Protein 3SH4 (pdb70)

Structure (mmCIF, N/CA/C/O backbone):
data_3SH4
#
_entry.id   3SH4
#
_cell.length_a   39.950
_cell.length_b   54.655
_cell.length_c   64.353
_cell.angle_alpha   90.000
_cell.angle_beta   90.000
_cell.angle_gamma   90.000
#
_symmetry.space_group_name_H-M   'P 21 21 21'
#
loop_
_entity.id
_entity.type
_entity.pdbx_description
1 polymer 'LG3 peptide'
2 water water
#
loop_
_atom_site.group_PDB
_atom_site.id
_atom_si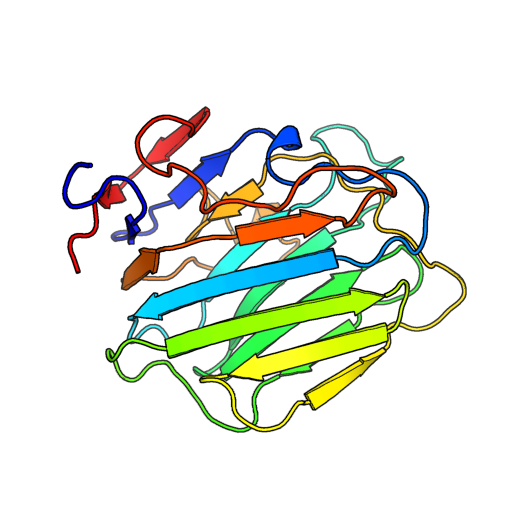te.type_symbol
_atom_site.label_atom_id
_atom_site.label_alt_id
_atom_site.label_comp_id
_atom_site.label_asym_id
_atom_site.label_entity_id
_atom_site.label_seq_id
_atom_site.pdbx_PDB_ins_code
_atom_site.Cartn_x
_atom_site.Cartn_y
_atom_site.Cartn_z
_atom_site.occupancy
_atom_site.B_iso_or_equiv
_atom_site.auth_seq_id
_atom_site.auth_comp_id
_atom_site.auth_asym_id
_atom_site.auth_atom_id
_atom_site.pdbx_PDB_model_num
ATOM 1 N N . ASP A 1 1 ? -4.300 6.735 28.945 1.00 40.37 1 ASP A N 1
ATOM 2 C CA . ASP A 1 1 ? -5.365 7.498 29.684 1.00 40.27 1 ASP A CA 1
ATOM 3 C C . ASP A 1 1 ? -5.668 8.934 29.151 1.00 39.06 1 ASP A C 1
ATOM 4 O O . ASP A 1 1 ? -6.685 9.538 29.601 1.00 40.26 1 ASP A O 1
ATOM 9 N N . ALA A 1 2 ? -4.814 9.499 28.227 1.00 35.96 2 ALA A N 1
ATOM 10 C CA . ALA A 1 2 ? -4.972 10.898 27.653 1.00 29.10 2 ALA A CA 1
ATOM 11 C C . ALA A 1 2 ? -5.037 10.898 26.117 1.00 27.35 2 ALA A C 1
ATOM 12 O O . ALA A 1 2 ? -4.193 10.178 25.532 1.00 25.43 2 ALA A O 1
ATOM 14 N N . PRO A 1 3 ? -5.989 11.653 25.432 1.00 23.06 3 PRO A N 1
ATOM 15 C CA . PRO A 1 3 ? -6.033 11.832 23.963 1.00 20.55 3 PRO A CA 1
ATOM 16 C C . PRO A 1 3 ? -4.675 12.262 23.453 1.00 20.27 3 PRO A C 1
ATOM 17 O O . PRO A 1 3 ? -4.076 13.196 24.007 1.00 18.89 3 PRO A O 1
ATOM 21 N N . GLY A 1 4 ? -4.205 11.577 22.410 1.00 18.61 4 GLY A N 1
ATOM 22 C CA . GLY A 1 4 ? -2.942 11.880 21.791 1.00 17.90 4 GLY A CA 1
ATOM 23 C C . GLY A 1 4 ? -1.707 11.208 22.431 1.00 15.30 4 GLY A C 1
ATOM 24 O O . GLY A 1 4 ? -0.647 11.372 21.872 1.00 15.51 4 GLY A O 1
ATOM 25 N N . GLN A 1 5 ? -1.806 10.501 23.559 1.00 14.90 5 GLN A N 1
ATOM 26 C CA . GLN A 1 5 ? -0.618 9.978 24.256 1.00 15.66 5 GLN A CA 1
ATOM 27 C C . GLN A 1 5 ? 0.111 9.031 23.309 1.00 13.57 5 GLN A C 1
ATOM 28 O O . GLN A 1 5 ? 1.335 9.032 23.260 1.00 13.16 5 GLN A O 1
ATOM 34 N N . TYR A 1 6 ? -0.651 8.222 22.566 1.00 11.98 6 TYR A N 1
ATOM 35 C CA . TYR A 1 6 ? -0.051 7.146 21.696 1.00 11.92 6 TYR A CA 1
ATOM 36 C C . TYR A 1 6 ? -0.082 7.488 20.226 1.00 12.10 6 TYR A C 1
ATOM 37 O O . TYR A 1 6 ? 0.156 6.603 19.400 1.00 11.96 6 TYR A O 1
ATOM 46 N N . GLY A 1 7 ? -0.355 8.736 19.858 1.00 11.88 7 GLY A N 1
ATOM 47 C CA . GLY A 1 7 ? -0.381 9.160 18.473 1.00 11.16 7 GLY A CA 1
ATOM 48 C C . GLY A 1 7 ? 0.396 10.412 18.268 1.00 9.79 7 GLY A C 1
ATOM 49 O O . GLY A 1 7 ? 0.505 11.253 19.192 1.00 11.85 7 GLY A O 1
ATOM 50 N N . ALA A 1 8 ? 0.927 10.606 17.070 1.00 9.14 8 ALA A N 1
ATOM 51 C CA . ALA A 1 8 ? 1.630 11.816 16.706 1.00 9.58 8 ALA A CA 1
ATOM 52 C C . ALA A 1 8 ? 1.350 12.226 15.294 1.00 9.25 8 ALA A C 1
ATOM 53 O O . ALA A 1 8 ? 1.257 11.346 14.367 1.00 10.17 8 ALA A O 1
ATOM 55 N N . TYR A 1 9 ? 1.180 13.554 15.144 1.00 10.00 9 TYR A N 1
ATOM 56 C CA . TYR A 1 9 ? 0.929 14.192 13.844 1.00 8.56 9 TYR A CA 1
ATOM 57 C C . TYR A 1 9 ? 2.224 14.873 13.407 1.00 10.06 9 TYR A C 1
ATOM 58 O O . TYR A 1 9 ? 2.910 15.557 14.164 1.00 11.89 9 TYR A O 1
ATOM 67 N N . PHE A 1 10 ? 2.602 14.619 12.150 1.00 9.20 10 PHE A N 1
ATOM 68 C CA . PHE A 1 10 ? 3.805 15.218 11.576 1.00 10.19 10 PHE A CA 1
ATOM 69 C C . PHE A 1 10 ? 3.433 16.215 10.511 1.00 10.42 10 PHE A C 1
ATOM 70 O O . PHE A 1 10 ? 2.571 15.908 9.694 1.00 9.93 10 PHE A O 1
ATOM 78 N N . HIS A 1 11 ? 4.109 17.359 10.474 1.00 12.16 11 HIS A N 1
ATOM 79 C CA . HIS A 1 11 ? 3.838 18.363 9.419 1.00 11.42 11 HIS A CA 1
ATOM 80 C C . HIS A 1 11 ? 5.147 19.088 9.169 1.00 13.54 11 HIS A C 1
ATOM 81 O O . HIS A 1 11 ? 6.085 19.093 9.995 1.00 12.28 11 HIS A O 1
ATOM 88 N N . ASP A 1 12 ? 5.226 19.760 8.034 1.00 12.56 12 ASP A N 1
ATOM 89 C CA . ASP A 1 12 ? 6.452 20.569 7.772 1.00 13.37 12 ASP A CA 1
ATOM 90 C C . ASP A 1 12 ? 7.761 19.833 8.026 1.00 14.72 12 ASP A C 1
ATOM 91 O O . ASP A 1 12 ? 8.729 20.419 8.593 1.00 14.50 12 ASP A O 1
ATOM 96 N N . ASP A 1 13 ? 7.784 18.552 7.603 1.00 13.46 13 ASP A N 1
ATOM 97 C CA . ASP A 1 13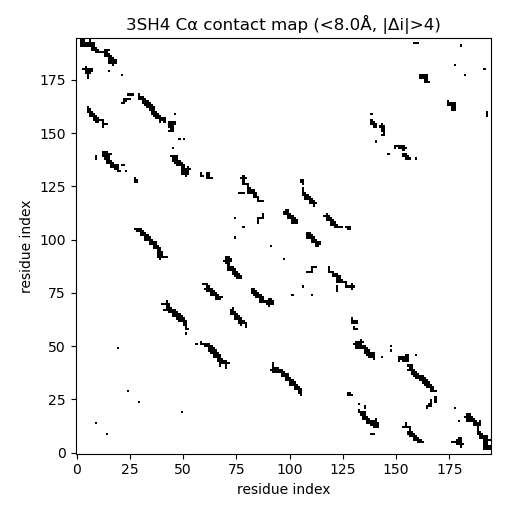 ? 8.930 17.668 7.712 1.00 13.41 13 ASP A CA 1
ATOM 98 C C . ASP A 1 13 ? 9.330 17.304 9.167 1.00 12.19 13 ASP A C 1
ATOM 99 O O . ASP A 1 13 ? 10.538 16.990 9.466 1.00 14.60 13 ASP A O 1
ATOM 104 N N . GLY A 1 14 ? 8.351 17.353 10.065 1.00 10.44 14 GLY A N 1
ATOM 105 C CA . GLY A 1 14 ? 8.647 16.935 11.404 1.00 10.85 14 GLY A CA 1
ATOM 106 C C . GLY A 1 14 ? 8.860 15.447 11.592 1.00 9.64 14 GLY A C 1
ATOM 107 O O . GLY A 1 14 ? 8.746 14.656 10.670 1.00 10.70 14 GLY A O 1
ATOM 108 N N . PHE A 1 15 ? 9.175 15.080 12.830 1.00 8.69 15 PHE A N 1
ATOM 109 C CA . PHE A 1 15 ? 9.578 13.742 13.198 1.00 8.42 15 PHE A CA 1
ATOM 110 C C . PHE A 1 15 ? 9.639 13.603 14.709 1.00 8.50 15 PHE A C 1
ATOM 111 O O . PHE A 1 15 ? 9.639 14.605 15.432 1.00 7.97 15 PHE A O 1
ATOM 119 N N . LEU A 1 16 ? 9.633 12.342 15.169 1.00 9.01 16 LEU A N 1
ATOM 120 C CA . LEU A 1 16 ? 10.059 12.041 16.544 1.00 8.55 16 LEU A CA 1
ATOM 121 C C . LEU A 1 16 ? 11.153 11.021 16.390 1.00 8.94 16 LEU A C 1
ATOM 122 O O . LEU A 1 16 ? 11.170 10.157 15.498 1.00 10.67 16 LEU A O 1
ATOM 127 N N . ALA A 1 17 ? 12.061 11.006 17.376 1.00 7.82 17 ALA A N 1
ATOM 128 C CA . ALA A 1 17 ? 13.066 9.970 17.482 1.00 9.87 17 ALA A CA 1
ATOM 129 C C . ALA A 1 17 ? 13.182 9.436 18.899 1.00 8.29 17 ALA A C 1
ATOM 130 O O . ALA A 1 17 ? 12.987 10.219 19.853 1.00 10.33 17 ALA A O 1
ATOM 132 N N . PHE A 1 18 ? 13.404 8.157 19.000 1.00 8.46 18 PHE A N 1
ATOM 133 C CA . PHE A 1 18 ? 13.367 7.431 20.282 1.00 9.64 18 PHE A CA 1
ATOM 134 C C . PHE A 1 18 ? 14.689 6.707 20.454 1.00 10.41 18 PHE A C 1
ATOM 135 O O . PHE A 1 18 ? 15.359 6.346 19.490 1.00 10.86 18 PHE A O 1
ATOM 143 N N . PRO A 1 19 ? 15.070 6.442 21.742 1.00 9.93 19 PRO A N 1
ATOM 144 C CA . PRO A 1 19 ? 16.262 5.691 21.905 1.00 10.39 19 PRO A CA 1
ATOM 145 C C . PRO A 1 19 ? 16.139 4.304 21.275 1.00 9.84 19 PRO A C 1
ATOM 146 O O . PRO A 1 19 ? 14.996 3.758 21.244 1.00 10.79 19 PRO A O 1
ATOM 150 N N . GLY A 1 20 ? 17.239 3.706 20.807 1.00 11.54 20 GLY A N 1
ATOM 151 C CA . GLY A 1 20 ? 17.240 2.444 20.127 1.00 12.60 20 GLY A CA 1
ATOM 152 C C . GLY A 1 20 ? 16.607 1.342 20.953 1.00 11.41 20 GLY A C 1
ATOM 153 O O . GLY A 1 20 ? 16.031 0.401 20.401 1.00 11.96 20 GLY A O 1
ATOM 154 N N . HIS A 1 21 ? 16.667 1.483 22.297 1.00 11.74 21 HIS A N 1
ATOM 155 C CA . HIS A 1 21 ? 16.112 0.456 23.180 1.00 12.76 21 HIS A CA 1
ATOM 156 C C . HIS A 1 21 ? 14.576 0.352 23.160 1.00 12.29 21 HIS A C 1
ATOM 157 O O . HIS A 1 21 ? 14.026 -0.644 23.698 1.00 13.64 21 HIS A O 1
ATOM 164 N N . VAL A 1 22 ? 13.858 1.280 22.487 1.00 11.22 22 VAL A N 1
ATOM 165 C CA . VAL A 1 22 ? 12.451 1.019 22.242 1.00 10.94 22 VAL A CA 1
ATOM 166 C C . VAL A 1 22 ? 12.219 -0.143 21.258 1.00 10.66 22 VAL A C 1
ATOM 167 O O . VAL A 1 22 ? 11.085 -0.654 21.165 1.00 12.53 22 VAL A O 1
ATOM 171 N N . PHE A 1 23 ? 13.246 -0.485 20.514 1.00 12.49 23 PHE A N 1
ATOM 172 C CA . PHE A 1 23 ? 13.148 -1.635 19.582 1.00 11.05 23 PHE A CA 1
ATOM 173 C C . PHE A 1 23 ? 14.391 -2.492 19.855 1.00 12.22 23 PHE A C 1
ATOM 174 O O . PHE A 1 23 ? 15.146 -2.756 18.962 1.00 14.55 23 PHE A O 1
ATOM 182 N N . SER A 1 24 ? 14.567 -2.917 21.121 1.00 13.35 24 SER A N 1
ATOM 183 C CA . SER A 1 24 ? 15.648 -3.810 21.470 1.00 13.60 24 SER A CA 1
ATOM 184 C C . SER A 1 24 ? 15.482 -5.189 20.835 1.00 12.33 24 SER A C 1
ATOM 185 O O . SER A 1 24 ? 14.402 -5.713 20.773 1.00 14.87 24 SER A O 1
ATOM 188 N N . ARG A 1 25 ? 16.613 -5.709 20.408 1.00 13.50 25 ARG A N 1
ATOM 189 C CA . ARG A 1 25 ? 16.696 -7.057 19.849 1.00 13.09 25 ARG A CA 1
ATOM 190 C C . ARG A 1 25 ? 17.712 -7.813 20.691 1.00 15.80 25 ARG A C 1
ATOM 191 O O . ARG A 1 25 ? 18.316 -7.295 21.677 1.00 17.52 25 ARG A O 1
ATOM 199 N N . SER A 1 26 ? 17.898 -9.052 20.329 1.00 14.77 26 SER A N 1
ATOM 200 C CA . SER A 1 26 ? 18.788 -9.931 21.099 1.00 17.49 26 SER A CA 1
ATOM 201 C C . SER A 1 26 ? 19.408 -10.919 20.131 1.00 13.74 26 SER A C 1
ATOM 202 O O . SER A 1 26 ? 20.314 -10.525 19.353 1.00 15.91 26 SER A O 1
ATOM 205 N N . LEU A 1 27 ? 18.924 -12.129 20.194 1.00 14.18 27 LEU A N 1
ATOM 206 C CA . LEU A 1 27 ? 19.528 -13.221 19.418 1.00 13.65 27 LEU A CA 1
ATOM 207 C C . LEU A 1 27 ? 19.144 -13.217 17.957 1.00 14.18 27 LEU A C 1
ATOM 208 O O . LEU A 1 27 ? 18.014 -12.902 17.584 1.00 15.39 27 LEU A O 1
ATOM 213 N N . PRO A 1 28 ? 20.071 -13.617 17.074 1.00 15.42 28 PRO A N 1
ATOM 214 C CA . PRO A 1 28 ? 19.723 -13.678 15.652 1.00 14.15 28 PRO A CA 1
ATOM 215 C C . PRO A 1 28 ? 18.499 -14.563 15.428 1.00 16.23 28 PRO A C 1
ATOM 216 O O . PRO A 1 28 ? 18.358 -15.640 16.059 1.00 15.47 28 PRO A O 1
ATOM 220 N N . GLU A 1 29 ? 17.609 -14.122 14.520 1.00 16.80 29 GLU A N 1
ATOM 221 C CA . GLU A 1 29 ? 16.419 -14.908 14.117 1.00 17.95 29 GLU A CA 1
ATOM 222 C C . GLU A 1 29 ? 15.245 -14.930 15.073 1.00 15.47 29 GLU A C 1
ATOM 223 O O . GLU A 1 29 ? 14.219 -15.547 14.8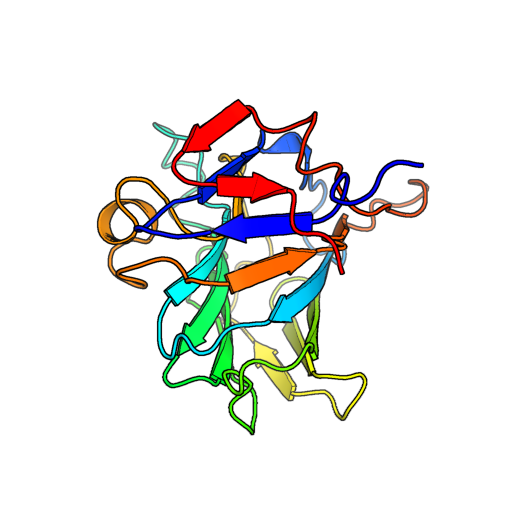08 1.00 18.75 29 GLU A O 1
ATOM 229 N N . VAL A 1 30 ? 15.360 -14.239 16.196 1.00 13.41 30 VAL A N 1
ATOM 230 C CA . VAL A 1 30 ? 14.197 -13.999 17.049 1.00 12.48 30 VAL A CA 1
ATOM 231 C C . VAL A 1 30 ? 13.204 -13.195 16.205 1.00 12.20 30 VAL A C 1
ATOM 232 O O . VAL A 1 30 ? 13.532 -12.184 15.584 1.00 11.97 30 VAL A O 1
ATOM 236 N N . PRO A 1 31 ? 11.969 -13.677 16.169 1.00 11.42 31 PRO A N 1
ATOM 237 C CA . PRO A 1 31 ? 10.962 -13.009 15.318 1.00 13.72 31 PRO A CA 1
ATOM 238 C C . PRO A 1 31 ? 10.683 -11.606 15.759 1.00 12.52 31 PRO A C 1
ATOM 239 O O . PRO A 1 31 ? 10.710 -11.292 16.990 1.00 11.68 31 PRO A O 1
ATOM 243 N N . GLU A 1 32 ? 10.413 -10.723 14.819 1.00 10.96 32 GLU A N 1
ATOM 244 C CA . GLU A 1 32 ? 10.074 -9.353 15.194 1.00 11.27 32 GLU A CA 1
ATOM 245 C C . GLU A 1 32 ? 8.889 -8.842 14.476 1.00 9.48 32 GLU A C 1
ATOM 246 O O . GLU A 1 32 ? 8.667 -9.165 13.295 1.00 9.47 32 GLU A O 1
ATOM 252 N N . THR A 1 33 ? 8.139 -8.001 15.156 1.00 9.94 33 THR A N 1
ATOM 253 C CA . THR A 1 33 ? 6.906 -7.400 14.653 1.00 9.96 33 THR A CA 1
ATOM 254 C C . THR A 1 33 ? 6.981 -5.889 14.770 1.00 11.92 33 THR A C 1
ATOM 255 O O . THR A 1 33 ? 7.393 -5.338 15.828 1.00 10.23 33 THR A O 1
ATOM 259 N N . ILE A 1 34 ? 6.520 -5.199 13.725 1.00 7.94 34 ILE A N 1
ATOM 260 C CA . ILE A 1 34 ? 6.144 -3.771 13.745 1.00 9.00 34 ILE A CA 1
ATOM 261 C C . ILE A 1 34 ? 4.715 -3.689 13.417 1.00 9.27 34 ILE A C 1
ATOM 262 O O . ILE A 1 34 ? 4.240 -4.248 12.415 1.00 9.53 34 ILE A O 1
ATOM 267 N N . GLU A 1 35 ? 3.927 -3.001 14.238 1.00 9.14 35 GLU A N 1
ATOM 268 C CA . GLU A 1 35 ? 2.559 -2.697 13.879 1.00 10.56 35 GLU A CA 1
ATOM 269 C C . GLU A 1 35 ? 2.305 -1.240 14.167 1.00 10.74 35 GLU A C 1
ATOM 270 O O . GLU A 1 35 ? 2.745 -0.691 15.234 1.00 11.25 35 GLU A O 1
ATOM 276 N N . LEU A 1 36 ? 1.549 -0.586 13.311 1.00 10.04 36 LEU A N 1
ATOM 277 C CA . LEU A 1 36 ? 1.151 0.786 13.574 1.00 8.62 36 LEU A CA 1
ATOM 278 C C . LEU A 1 36 ? -0.108 1.062 12.817 1.00 9.58 36 LEU A C 1
ATOM 279 O O . LEU A 1 36 ? -0.465 0.356 11.840 1.00 9.11 36 LEU A O 1
ATOM 284 N N . GLU A 1 37 ? -0.754 2.147 13.183 1.00 9.28 37 GLU A N 1
ATOM 285 C CA . GLU A 1 37 ? -1.863 2.772 12.414 1.00 9.85 37 GLU A CA 1
ATOM 286 C C . GLU A 1 37 ? -1.413 4.094 11.840 1.00 10.01 37 GLU A C 1
ATOM 287 O O . GLU A 1 37 ? -0.734 4.852 12.494 1.00 9.81 37 GLU A O 1
ATOM 293 N N . VAL A 1 38 ? -1.776 4.342 10.579 1.00 9.19 38 VAL A N 1
ATOM 294 C CA . VAL A 1 38 ? -1.356 5.513 9.834 1.00 9.33 38 VAL A CA 1
ATOM 295 C C . VAL A 1 38 ? -2.510 6.136 9.077 1.00 10.16 38 VAL A C 1
ATOM 296 O O . VAL A 1 38 ? -3.378 5.427 8.582 1.00 10.29 38 VAL A O 1
ATOM 300 N N . ARG A 1 39 ? -2.515 7.466 9.017 1.00 10.46 39 ARG A N 1
ATOM 301 C CA . ARG A 1 39 ? -3.469 8.232 8.188 1.00 10.41 39 ARG A CA 1
ATOM 302 C C . ARG A 1 39 ? -2.667 9.316 7.492 1.00 11.06 39 ARG A C 1
ATOM 303 O O . ARG A 1 39 ? -2.037 10.137 8.139 1.00 11.19 39 ARG A O 1
ATOM 311 N N . THR A 1 40 ? -2.653 9.280 6.162 1.00 10.85 40 THR A N 1
ATOM 312 C CA . THR A 1 40 ? -1.852 10.228 5.363 1.00 10.61 40 THR A CA 1
ATOM 313 C C . THR A 1 40 ? -2.349 10.268 3.937 1.00 10.28 40 THR A C 1
ATOM 314 O O . THR A 1 40 ? -2.785 9.255 3.409 1.00 10.98 40 THR A O 1
ATOM 318 N N . SER A 1 41 ? -2.139 11.407 3.310 1.00 11.42 41 SER A N 1
ATOM 319 C CA . SER A 1 41 ? -2.206 11.474 1.838 1.00 10.50 41 SER A CA 1
ATOM 320 C C . SER A 1 41 ? -0.856 11.514 1.134 1.00 11.42 41 SER A C 1
ATOM 321 O O . SER A 1 41 ? -0.741 11.566 -0.117 1.00 12.02 41 SER A O 1
ATOM 324 N N . THR A 1 42 ? 0.220 11.485 1.918 1.00 10.00 42 THR A N 1
ATOM 325 C CA . THR A 1 42 ? 1.569 11.510 1.368 1.00 10.25 42 THR A CA 1
ATOM 326 C C . THR A 1 42 ? 1.922 10.284 0.533 1.00 9.39 42 THR A C 1
ATOM 327 O O . THR A 1 42 ? 1.768 9.164 1.000 1.00 10.74 42 THR A O 1
ATOM 331 N N . ALA A 1 43 ? 2.350 10.497 -0.699 1.00 9.80 43 ALA A N 1
ATOM 332 C CA . ALA A 1 43 ? 2.697 9.377 -1.568 1.00 10.27 43 ALA A CA 1
ATOM 333 C C . ALA A 1 43 ? 4.046 8.746 -1.279 1.00 10.48 43 ALA A C 1
ATOM 334 O O . ALA A 1 43 ? 4.169 7.538 -1.315 1.00 12.54 43 ALA A O 1
ATOM 336 N N . SER A 1 44 ? 5.026 9.580 -0.978 1.00 9.15 44 SER A N 1
ATOM 337 C CA . SER A 1 44 ? 6.348 9.063 -0.753 1.00 11.24 44 SER A CA 1
ATOM 338 C C . SER A 1 44 ? 6.916 9.678 0.514 1.00 9.98 44 SER A C 1
ATOM 339 O O . SER A 1 44 ? 6.975 10.880 0.698 1.00 11.90 44 SER A O 1
ATOM 342 N N . GLY A 1 45 ? 7.278 8.790 1.446 1.00 9.00 45 GLY A N 1
ATOM 343 C CA . GLY A 1 45 ? 7.935 9.289 2.644 1.00 11.29 45 GLY A CA 1
ATOM 344 C C . GLY A 1 45 ? 8.175 8.180 3.647 1.00 9.64 45 GLY A C 1
ATOM 345 O O . GLY A 1 45 ? 7.553 7.096 3.599 1.00 10.58 45 GLY A O 1
ATOM 346 N N . LEU A 1 46 ? 9.059 8.511 4.582 1.00 10.34 46 LEU A N 1
ATOM 347 C CA . LEU A 1 46 ? 9.388 7.637 5.654 1.00 10.29 46 LEU A CA 1
ATOM 348 C C . LEU A 1 46 ? 8.361 7.563 6.786 1.00 9.63 46 LEU A C 1
ATOM 349 O O . LEU A 1 46 ? 7.891 8.591 7.295 1.00 10.58 46 LEU A O 1
ATOM 354 N N . LEU A 1 47 ? 8.016 6.341 7.242 1.00 7.94 47 LEU A N 1
ATOM 355 C CA . LEU A 1 47 ? 7.245 6.134 8.424 1.00 10.08 47 LEU A CA 1
ATOM 356 C C . LEU A 1 47 ? 8.129 5.739 9.593 1.00 8.53 47 LEU A C 1
ATOM 357 O O . LEU A 1 47 ? 7.928 6.224 10.722 1.00 9.72 47 LEU A O 1
ATOM 362 N N . LEU A 1 48 ? 9.037 4.808 9.425 1.00 8.26 48 LEU A N 1
ATOM 363 C CA . LEU A 1 48 ? 9.865 4.293 10.511 1.00 8.14 48 LEU A CA 1
ATOM 364 C C . LEU A 1 48 ? 11.209 3.970 9.945 1.00 7.69 48 LEU A C 1
ATOM 365 O O . LEU A 1 48 ? 11.340 3.283 8.930 1.00 7.51 48 LEU A O 1
ATOM 370 N N . TRP A 1 49 ? 12.293 4.372 10.667 1.00 7.52 49 TRP A N 1
ATOM 371 C CA . TRP A 1 49 ? 13.635 3.951 10.326 1.00 9.32 49 TRP A CA 1
ATOM 372 C C . TRP A 1 49 ? 14.411 3.570 11.560 1.00 8.52 49 TRP A C 1
ATOM 373 O O . TRP A 1 49 ? 14.410 4.372 12.517 1.00 9.71 49 TRP A O 1
ATOM 384 N N . GLN A 1 50 ? 15.121 2.454 11.564 1.00 7.87 50 GLN A N 1
ATOM 385 C CA . GLN A 1 50 ? 16.158 2.228 12.609 1.00 9.18 50 GLN A CA 1
ATOM 386 C C . GLN A 1 50 ? 17.380 1.737 11.862 1.00 9.31 50 GLN A C 1
ATOM 387 O O . GLN A 1 50 ? 17.336 0.657 11.220 1.00 8.67 50 GLN A O 1
ATOM 393 N N . GLY A 1 51 ? 18.478 2.468 11.988 1.00 9.00 51 GLY A N 1
ATOM 394 C CA . GLY A 1 51 ? 19.707 2.055 11.311 1.00 10.61 51 GLY A CA 1
ATOM 395 C C . GLY A 1 51 ? 20.831 1.979 12.351 1.00 12.03 51 GLY A C 1
ATOM 396 O O . GLY A 1 51 ? 20.593 1.861 13.539 1.00 12.58 51 GLY A O 1
ATOM 397 N N . VAL A 1 52 ? 22.049 2.029 11.877 1.00 12.94 52 VAL A N 1
ATOM 398 C CA . VAL A 1 52 ? 23.217 1.849 12.806 1.00 14.03 52 VAL A CA 1
ATOM 399 C C . VAL A 1 52 ? 23.470 3.070 13.630 1.00 15.90 52 VAL A C 1
ATOM 400 O O . VAL A 1 52 ? 23.159 4.179 13.225 1.00 17.30 52 VAL A O 1
ATOM 404 N N . GLU A 1 53 ? 23.968 2.813 14.841 1.00 17.70 53 GLU A N 1
ATOM 405 C CA . GLU A 1 53 ? 24.392 3.893 15.720 1.00 21.55 53 GLU A CA 1
ATOM 406 C C . GLU A 1 53 ? 25.344 4.789 14.963 1.00 22.33 53 GLU A C 1
ATOM 407 O O . GLU A 1 53 ? 26.222 4.335 14.204 1.00 19.77 53 GLU A O 1
ATOM 413 N N . VAL A 1 54 ? 25.175 6.083 15.192 1.00 25.14 54 VAL A N 1
ATOM 414 C CA . VAL A 1 54 ? 26.161 7.041 14.734 1.00 25.91 54 VAL A CA 1
ATOM 415 C C . VAL A 1 54 ? 27.571 6.599 15.163 1.00 25.46 54 VAL A C 1
ATOM 416 O O . VAL A 1 54 ? 27.828 6.246 16.367 1.00 25.36 54 VAL A O 1
ATOM 420 N N . GLY A 1 55 ? 28.423 6.597 14.176 1.00 24.09 55 GLY A N 1
ATOM 421 C CA . GLY A 1 55 ? 29.816 6.317 14.391 1.00 25.49 55 GLY A CA 1
ATOM 422 C C . GLY A 1 55 ? 30.168 4.840 14.363 1.00 27.78 55 GLY A C 1
ATOM 423 O O . GLY A 1 55 ? 31.304 4.525 14.463 1.00 24.99 55 GLY A O 1
ATOM 424 N N . GLU A 1 56 ? 29.170 3.946 14.209 1.00 28.96 56 GLU A N 1
ATOM 425 C CA . GLU A 1 56 ? 29.441 2.476 14.308 1.00 32.70 56 GLU A CA 1
ATOM 426 C C . GLU A 1 56 ? 29.416 1.645 13.004 1.00 35.17 56 GLU A C 1
ATOM 427 O O . GLU A 1 56 ? 28.794 0.614 12.988 1.00 34.77 56 GLU A O 1
ATOM 433 N N . ALA A 1 57 ? 30.106 1.984 11.908 1.00 38.40 57 ALA A N 1
ATOM 434 C CA . ALA A 1 57 ? 30.189 0.882 10.883 1.00 39.98 57 ALA A CA 1
ATOM 435 C C . ALA A 1 57 ? 31.503 0.034 10.890 1.00 41.07 57 ALA A C 1
ATOM 436 O O . ALA A 1 57 ? 32.544 0.623 10.605 1.00 40.31 57 ALA A O 1
ATOM 438 N N . GLY A 1 58 ? 31.538 -1.289 11.234 1.00 40.74 58 GLY A N 1
ATOM 439 C CA . GLY A 1 58 ? 30.851 -1.984 12.343 1.00 40.57 58 GLY A CA 1
ATOM 440 C C . GLY A 1 58 ? 29.535 -2.709 12.172 1.00 41.36 58 GLY A C 1
ATOM 441 O O . GLY A 1 58 ? 29.371 -3.682 11.343 1.00 40.99 58 GLY A O 1
ATOM 442 N N . GLN A 1 59 ? 28.584 -2.246 12.998 1.00 39.13 59 GLN A N 1
ATOM 443 C CA . GLN A 1 59 ? 27.135 -2.514 12.823 1.00 37.80 59 GLN A CA 1
ATOM 444 C C . GLN A 1 59 ? 26.734 -2.569 11.311 1.00 36.51 59 GLN A C 1
ATOM 445 O O . GLN A 1 59 ? 25.526 -2.744 10.937 1.00 34.56 59 GLN A O 1
ATOM 451 N N . GLY A 1 60 ? 27.760 -2.444 10.460 1.00 35.08 60 GLY A N 1
ATOM 452 C CA . GLY A 1 60 ? 27.606 -2.440 9.015 1.00 33.16 60 GLY A CA 1
ATOM 453 C C . GLY A 1 60 ? 26.761 -1.219 8.748 1.00 31.57 60 GLY A C 1
ATOM 454 O O . GLY A 1 60 ? 26.908 -0.183 9.442 1.00 34.69 60 GLY A O 1
ATOM 455 N N . LYS A 1 61 ? 25.916 -1.338 7.721 1.00 29.16 61 LYS A N 1
ATOM 456 C CA . LYS A 1 61 ? 24.980 -0.327 7.245 1.00 25.23 61 LYS A CA 1
ATOM 457 C C . LYS A 1 61 ? 23.526 -0.995 7.340 1.00 20.03 61 LYS A C 1
ATOM 458 O O . LYS A 1 61 ? 22.680 -0.740 6.525 1.00 19.32 61 LYS A O 1
ATOM 464 N N . ASP A 1 62 ? 23.333 -1.854 8.316 1.00 16.95 62 ASP A N 1
ATOM 465 C CA . ASP A 1 62 ? 22.073 -2.582 8.475 1.00 14.23 62 ASP A CA 1
ATOM 466 C C . ASP A 1 62 ? 20.953 -1.585 8.762 1.00 12.35 62 ASP A C 1
ATOM 467 O O . ASP A 1 62 ? 21.168 -0.555 9.431 1.00 11.79 62 ASP A O 1
ATOM 472 N N . PHE A 1 63 ? 19.705 -1.928 8.424 1.00 8.67 63 PHE A N 1
ATOM 473 C CA . PHE A 1 63 ? 18.592 -1.094 8.845 1.00 8.80 63 PHE A CA 1
ATOM 474 C C . PHE A 1 63 ? 17.290 -1.893 8.727 1.00 9.24 63 PHE A C 1
ATOM 475 O O . PHE A 1 63 ? 17.233 -2.889 8.022 1.00 7.81 63 PHE A O 1
ATOM 483 N N . ILE A 1 64 ? 16.279 -1.368 9.390 1.00 9.34 64 ILE A N 1
ATOM 484 C CA . ILE A 1 64 ? 14.886 -1.757 9.208 1.00 9.63 64 ILE A CA 1
ATOM 485 C C . ILE A 1 64 ? 14.098 -0.484 8.899 1.00 9.03 64 ILE A C 1
ATOM 486 O O . ILE A 1 64 ? 14.349 0.548 9.526 1.00 9.06 64 ILE A O 1
ATOM 491 N N . SER A 1 65 ? 13.149 -0.557 7.992 1.00 8.68 65 SER A N 1
ATOM 492 C CA . SER A 1 65 ? 12.394 0.628 7.641 1.00 8.65 65 SER A CA 1
ATOM 493 C C . SER A 1 65 ? 10.975 0.320 7.188 1.00 7.98 65 SER A C 1
ATOM 494 O O . SER A 1 65 ? 10.740 -0.755 6.574 1.00 7.55 65 SER A O 1
ATOM 497 N N . LEU A 1 66 ? 10.058 1.235 7.438 1.00 8.96 66 LEU A N 1
ATOM 498 C CA . LEU A 1 66 ? 8.730 1.217 6.865 1.00 8.19 66 LEU A CA 1
ATOM 499 C C . LEU A 1 66 ? 8.512 2.561 6.216 1.00 9.49 66 LEU A C 1
ATOM 500 O O . LEU A 1 66 ? 8.920 3.613 6.754 1.00 9.24 66 LEU A O 1
ATOM 505 N N . GLY A 1 67 ? 7.779 2.607 5.090 1.00 8.53 67 GLY A N 1
ATOM 506 C CA . GLY A 1 67 ? 7.488 3.914 4.491 1.00 9.82 67 GLY A CA 1
ATOM 507 C C . GLY A 1 67 ? 6.470 3.729 3.394 1.00 9.37 67 GLY A C 1
ATOM 508 O O . GLY A 1 67 ? 5.801 2.708 3.305 1.00 9.57 67 GLY A O 1
ATOM 509 N N . LEU A 1 68 ? 6.249 4.835 2.680 1.00 9.77 68 LEU A N 1
ATOM 510 C CA . LEU A 1 68 ? 5.317 4.861 1.549 1.00 9.45 68 LEU A CA 1
ATOM 511 C C . LEU A 1 68 ? 6.096 5.165 0.305 1.00 9.08 68 LEU A C 1
ATOM 512 O O . LEU A 1 68 ? 6.958 6.060 0.295 1.00 10.52 68 LEU A O 1
ATOM 517 N N . GLN A 1 69 ? 5.730 4.442 -0.760 1.00 10.59 69 GLN A N 1
ATOM 518 C CA . GLN A 1 69 ? 6.283 4.597 -2.121 1.00 12.19 69 GLN A CA 1
ATOM 519 C C . GLN A 1 69 ? 5.138 4.635 -3.099 1.00 11.66 69 GLN A C 1
ATOM 520 O O . GLN A 1 69 ? 4.396 3.647 -3.200 1.00 11.45 69 GLN A O 1
ATOM 526 N N . ASP A 1 70 ? 4.878 5.841 -3.646 1.00 11.29 70 ASP A N 1
ATOM 527 C CA . ASP A 1 70 ? 3.680 6.025 -4.508 1.00 12.15 70 ASP A CA 1
ATOM 528 C C . ASP A 1 70 ? 2.433 5.573 -3.798 1.00 11.63 70 ASP A C 1
ATOM 529 O O . ASP A 1 70 ? 1.496 4.977 -4.412 1.00 13.41 70 ASP A O 1
ATOM 534 N N . GLY A 1 71 ? 2.373 5.819 -2.503 1.00 9.75 71 GLY A N 1
ATOM 535 C CA . GLY A 1 71 ? 1.245 5.512 -1.720 1.00 9.74 71 GLY A CA 1
ATOM 536 C C . GLY A 1 71 ? 1.186 4.105 -1.132 1.00 8.93 71 GLY A C 1
ATOM 537 O O . GLY A 1 71 ? 0.408 3.832 -0.249 1.00 10.58 71 GLY A O 1
ATOM 538 N N . HIS A 1 72 ? 2.036 3.212 -1.651 1.00 9.62 72 HIS A N 1
ATOM 539 C CA . HIS A 1 72 ? 2.036 1.813 -1.216 1.00 9.32 72 HIS A CA 1
ATOM 540 C C . HIS A 1 72 ? 2.875 1.695 0.050 1.00 8.81 72 HIS A C 1
ATOM 541 O O . HIS A 1 72 ? 3.920 2.373 0.155 1.00 9.32 72 HIS A O 1
ATOM 548 N N . LEU A 1 73 ? 2.470 0.859 0.980 1.00 8.45 73 LEU A N 1
ATOM 549 C CA . LEU A 1 73 ? 3.326 0.528 2.092 1.00 9.36 73 LEU A CA 1
ATOM 550 C C . LEU A 1 73 ? 4.534 -0.215 1.597 1.00 9.59 73 LEU A C 1
ATOM 551 O O . LEU A 1 73 ? 4.454 -1.180 0.839 1.00 9.76 73 LEU A O 1
ATOM 556 N N . VAL A 1 74 ? 5.709 0.131 2.097 1.00 9.05 74 VAL A N 1
ATOM 557 C CA . VAL A 1 74 ? 6.942 -0.571 1.808 1.00 9.64 74 VAL A CA 1
ATOM 558 C C . VAL A 1 74 ? 7.648 -0.944 3.133 1.00 9.41 74 VAL A C 1
ATOM 559 O O . VAL A 1 74 ? 7.754 -0.100 4.057 1.00 9.69 74 VAL A O 1
ATOM 563 N N . PHE A 1 75 ? 8.069 -2.192 3.185 1.00 8.96 75 PHE A N 1
ATOM 564 C CA . PHE A 1 75 ? 8.898 -2.694 4.324 1.00 8.64 75 PHE A CA 1
ATOM 565 C C . PHE A 1 75 ? 10.253 -3.072 3.734 1.00 7.77 75 PHE A C 1
ATOM 566 O O . PHE A 1 75 ? 10.294 -3.895 2.822 1.00 7.64 75 PHE A O 1
ATOM 574 N N . ARG A 1 76 ? 11.324 -2.446 4.196 1.00 9.19 76 ARG A N 1
ATOM 575 C CA . ARG A 1 76 ? 12.643 -2.624 3.587 1.00 10.94 76 ARG A CA 1
ATOM 576 C C . ARG A 1 76 ? 13.675 -2.852 4.671 1.00 11.35 76 ARG A C 1
ATOM 577 O O . ARG A 1 76 ? 13.694 -2.118 5.633 1.00 12.70 76 ARG A O 1
ATOM 585 N N . TYR A 1 77 ? 14.524 -3.852 4.486 1.00 10.46 77 TYR A N 1
ATOM 586 C CA . TYR A 1 77 ? 15.529 -4.156 5.533 1.00 9.32 77 TYR A CA 1
ATOM 587 C C . TYR A 1 77 ? 16.795 -4.618 4.881 1.00 11.06 77 TYR A C 1
ATOM 588 O O . TYR A 1 77 ? 16.779 -5.149 3.749 1.00 11.62 77 TYR A O 1
ATOM 597 N N . GLN A 1 78 ? 17.892 -4.464 5.591 1.00 10.15 78 GLN A N 1
ATOM 598 C CA . GLN A 1 78 ? 19.217 -4.844 5.143 1.00 9.87 78 GLN A CA 1
ATOM 599 C C . GLN A 1 78 ? 19.902 -5.481 6.347 1.00 10.24 78 GLN A C 1
ATOM 600 O O . GLN A 1 78 ? 20.018 -4.821 7.428 1.00 10.54 78 GLN A O 1
ATOM 606 N N . LEU A 1 79 ? 20.227 -6.756 6.182 1.00 9.36 79 LEU A N 1
ATOM 607 C CA . LEU A 1 79 ? 20.930 -7.477 7.232 1.00 10.38 79 LEU A CA 1
ATOM 608 C C . LEU A 1 79 ? 22.422 -7.627 6.987 1.00 9.52 79 LEU A C 1
ATOM 609 O O . LEU A 1 79 ? 23.108 -8.253 7.787 1.00 10.14 79 LEU A O 1
ATOM 614 N N . GLY A 1 80 ? 22.938 -7.062 5.896 1.00 9.36 80 GLY A N 1
ATOM 615 C CA . GLY A 1 80 ? 24.367 -7.207 5.599 1.00 11.25 80 GLY A CA 1
ATOM 616 C C . GLY A 1 80 ? 24.667 -7.992 4.342 1.00 12.24 80 GLY A C 1
ATOM 617 O O . GLY A 1 80 ? 25.851 -8.022 3.952 1.00 13.73 80 GLY A O 1
ATOM 618 N N . SER A 1 81 ? 23.679 -8.616 3.717 1.00 11.82 81 SER A N 1
ATOM 619 C CA . SER A 1 81 ? 23.914 -9.342 2.488 1.00 13.31 81 SER A CA 1
ATOM 620 C C . SER A 1 81 ? 22.951 -8.997 1.350 1.00 14.52 81 SER A C 1
ATOM 621 O O . SER A 1 81 ? 22.862 -9.756 0.389 1.00 14.73 81 SER A O 1
ATOM 624 N N . GLY A 1 82 ? 22.294 -7.843 1.427 1.00 10.77 82 GLY A N 1
ATOM 625 C CA . GLY A 1 82 ? 21.355 -7.432 0.368 1.00 12.04 82 GLY A CA 1
ATOM 626 C C . GLY A 1 82 ? 20.022 -7.036 0.993 1.00 10.80 82 GLY A C 1
ATOM 627 O O . GLY A 1 82 ? 19.616 -7.611 1.963 1.00 11.81 82 GLY A O 1
ATOM 628 N N . GLU A 1 83 ? 19.354 -6.089 0.381 1.00 11.37 83 GLU A N 1
ATOM 629 C CA . GLU A 1 83 ? 18.063 -5.577 0.874 1.00 11.91 83 GLU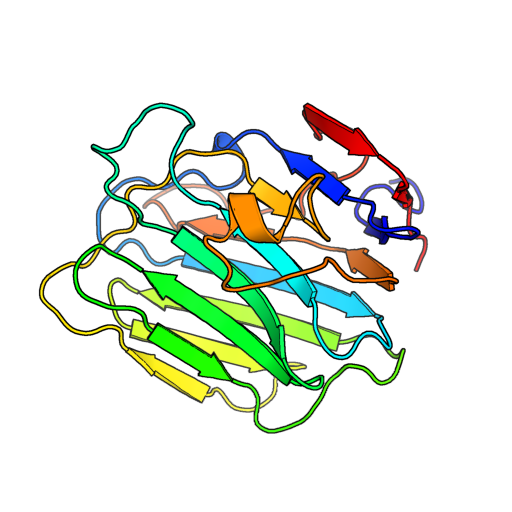 A CA 1
ATOM 630 C C . GLU A 1 83 ? 16.888 -6.478 0.474 1.00 11.76 83 GLU A C 1
ATOM 631 O O . GLU A 1 83 ? 16.885 -7.117 -0.635 1.00 15.08 83 GLU A O 1
ATOM 637 N N . ALA A 1 84 ? 15.901 -6.539 1.357 1.00 11.89 84 ALA A N 1
ATOM 638 C CA . ALA A 1 84 ? 14.565 -6.998 1.027 1.00 10.70 84 ALA A CA 1
ATOM 639 C C . ALA A 1 84 ? 13.693 -5.752 0.875 1.00 11.27 84 ALA A C 1
ATOM 640 O O . ALA A 1 84 ? 13.915 -4.782 1.593 1.00 11.45 84 ALA A O 1
ATOM 642 N N . ARG A 1 85 ? 12.722 -5.818 -0.044 1.00 9.65 85 ARG A N 1
ATOM 643 C CA . ARG A 1 85 ? 11.717 -4.767 -0.147 1.00 10.60 85 ARG A CA 1
ATOM 644 C C . ARG A 1 85 ? 10.369 -5.414 -0.433 1.00 11.51 85 ARG A C 1
ATOM 645 O O . ARG A 1 85 ? 10.167 -6.082 -1.522 1.00 14.54 85 ARG A O 1
ATOM 653 N N . LEU A 1 86 ? 9.409 -5.272 0.495 1.00 9.12 86 LEU A N 1
ATOM 654 C CA . LEU A 1 86 ? 8.038 -5.829 0.357 1.00 10.28 86 LEU A CA 1
ATOM 655 C C . LEU A 1 86 ? 7.122 -4.656 0.169 1.00 9.68 86 LEU A C 1
ATOM 656 O O . LEU A 1 86 ? 7.143 -3.691 0.945 1.00 10.60 86 LEU A O 1
ATOM 661 N N . VAL A 1 87 ? 6.242 -4.705 -0.822 1.00 9.48 87 VAL A N 1
ATOM 662 C CA . VAL A 1 87 ? 5.382 -3.576 -1.143 1.00 9.99 87 VAL A CA 1
ATOM 663 C C . VAL A 1 87 ? 3.93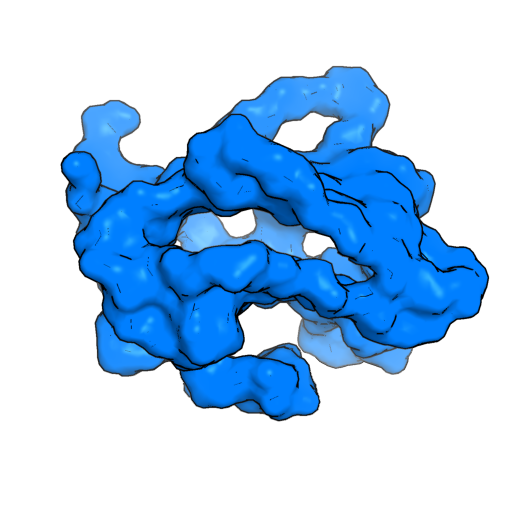5 -4.009 -1.171 1.00 9.48 87 VAL A C 1
ATOM 664 O O . VAL A 1 87 ? 3.613 -5.083 -1.711 1.00 11.37 87 VAL A O 1
ATOM 668 N N . SER A 1 88 ? 3.041 -3.218 -0.577 1.00 9.11 88 SER A N 1
ATOM 669 C CA . SER A 1 88 ? 1.631 -3.577 -0.599 1.00 10.57 88 SER A CA 1
ATOM 670 C C . SER A 1 88 ? 1.051 -3.559 -2.016 1.00 10.38 88 SER A C 1
ATOM 671 O O . SER A 1 88 ? 1.556 -2.813 -2.896 1.00 10.73 88 SER A O 1
ATOM 674 N N . GLU A 1 89 ? 0.051 -4.437 -2.198 1.00 11.77 89 GLU A N 1
ATOM 675 C CA . GLU A 1 89 ? -0.626 -4.434 -3.499 1.00 12.90 89 GLU A CA 1
ATOM 676 C C . GLU A 1 89 ? -1.258 -3.101 -3.832 1.00 13.44 89 GLU A C 1
ATOM 677 O O . GLU A 1 89 ? -1.205 -2.635 -4.977 1.00 14.44 89 GLU A O 1
ATOM 683 N N . ASP A 1 90 ? -1.841 -2.471 -2.820 1.00 12.72 90 ASP A N 1
ATOM 684 C CA . ASP A 1 90 ? -2.656 -1.239 -3.056 1.00 13.82 90 ASP A CA 1
ATOM 685 C C . ASP A 1 90 ? -2.053 -0.063 -2.346 1.00 13.91 90 ASP A C 1
ATOM 686 O O . ASP A 1 90 ? -1.385 -0.256 -1.302 1.00 14.44 90 ASP A O 1
ATOM 691 N N . PRO A 1 91 ? -2.295 1.156 -2.850 1.00 13.24 91 PRO A N 1
ATOM 692 C CA . PRO A 1 91 ? -1.897 2.327 -2.067 1.00 13.20 91 PRO A CA 1
ATOM 693 C C . PRO A 1 91 ? -2.765 2.525 -0.853 1.00 15.38 91 PRO A C 1
ATOM 694 O O . PRO A 1 91 ? -3.895 2.103 -0.834 1.00 14.44 91 PRO A O 1
ATOM 698 N N . ILE A 1 92 ? -2.170 3.194 0.141 1.00 12.61 92 ILE A N 1
ATOM 699 C CA . ILE A 1 92 ? -2.870 3.407 1.417 1.00 12.80 92 ILE A CA 1
ATOM 700 C C . ILE A 1 92 ? -2.930 4.894 1.801 1.00 10.56 92 ILE A C 1
ATOM 701 O O . ILE A 1 92 ? -3.350 5.236 2.885 1.00 11.89 92 ILE A O 1
ATOM 706 N N . ASN A 1 93 ? -2.457 5.744 0.892 1.00 11.38 93 ASN A N 1
ATOM 707 C CA . ASN A 1 93 ? -2.403 7.183 1.131 1.00 11.00 93 ASN A CA 1
ATOM 708 C C . ASN A 1 93 ? -3.678 7.897 0.756 1.00 12.04 93 ASN A C 1
ATOM 709 O O . ASN A 1 93 ? -3.638 8.872 0.021 1.00 12.49 93 ASN A O 1
ATOM 714 N N . ASP A 1 94 ? -4.811 7.406 1.289 1.00 12.53 94 ASP A N 1
ATOM 715 C CA . ASP A 1 94 ? -6.136 7.958 0.996 1.00 15.08 94 ASP A CA 1
ATOM 716 C C . ASP A 1 94 ? -6.669 8.851 2.101 1.00 14.73 94 ASP A C 1
ATOM 717 O O . ASP A 1 94 ? -7.850 9.284 2.079 1.00 17.86 94 ASP A O 1
ATOM 722 N N . GLY A 1 95 ? -5.826 9.141 3.117 1.00 13.16 95 GLY A N 1
ATOM 723 C CA . GLY A 1 95 ? -6.254 10.015 4.199 1.00 14.13 95 GLY A CA 1
ATOM 724 C C . GLY A 1 95 ? -7.192 9.297 5.164 1.00 16.07 95 GLY A C 1
ATOM 725 O O . GLY A 1 95 ? -7.841 9.994 6.024 1.00 19.49 95 GLY A O 1
ATOM 726 N N . GLU A 1 96 ? -7.356 7.969 5.030 1.00 16.30 96 GLU A N 1
ATOM 727 C CA . GLU A 1 96 ? -8.204 7.219 6.025 1.00 17.07 96 GLU A CA 1
ATOM 728 C C . GLU A 1 96 ? -7.227 6.366 6.874 1.00 13.43 96 GLU A C 1
ATOM 729 O O . GLU A 1 96 ? -6.146 6.042 6.442 1.00 13.65 96 GLU A O 1
ATOM 735 N N . TRP A 1 97 ? -7.591 5.980 8.101 1.00 13.45 97 TRP A N 1
ATOM 736 C CA . TRP A 1 97 ? -6.729 5.083 8.890 1.00 11.56 97 TRP A CA 1
ATOM 737 C C . TRP A 1 97 ? -6.582 3.696 8.288 1.00 11.17 97 TRP A C 1
ATOM 738 O O . TRP A 1 97 ? -7.534 3.063 7.785 1.00 12.39 97 TRP A O 1
ATOM 749 N N . HIS A 1 98 ? -5.349 3.244 8.341 1.00 9.31 98 HIS A N 1
ATOM 750 C CA . HIS A 1 98 ? -4.991 1.822 8.036 1.00 9.03 98 HIS A CA 1
ATOM 751 C C . HIS A 1 98 ? -4.083 1.274 9.114 1.00 9.92 98 HIS A C 1
ATOM 752 O O . HIS A 1 98 ? -3.288 1.989 9.661 1.00 10.63 98 HIS A O 1
ATOM 759 N N . ARG A 1 99 ? -4.220 -0.017 9.405 1.00 9.47 99 ARG A N 1
ATOM 760 C CA . ARG A 1 99 ? -3.307 -0.778 10.218 1.00 10.66 99 ARG A CA 1
ATOM 761 C C . ARG A 1 99 ? -2.332 -1.497 9.358 1.00 12.31 99 ARG A C 1
ATOM 762 O O . ARG A 1 99 ? -2.709 -2.072 8.330 1.00 12.39 99 ARG A O 1
ATOM 770 N N . VAL A 1 100 ? -1.055 -1.401 9.674 1.00 9.69 100 VAL A N 1
ATOM 771 C CA . VAL A 1 100 ? -0.017 -2.039 8.894 1.00 11.21 100 VAL A CA 1
ATOM 772 C C . VAL A 1 100 ? 0.849 -2.849 9.828 1.00 10.80 100 VAL A C 1
ATOM 773 O O . VAL A 1 100 ? 1.159 -2.432 10.950 1.00 10.98 100 VAL A O 1
ATOM 777 N N . THR A 1 101 ? 1.180 -4.047 9.405 1.00 9.32 101 THR A N 1
ATOM 778 C CA . THR A 1 101 ? 1.895 -4.996 10.232 1.00 9.92 101 THR A CA 1
ATOM 779 C C . THR A 1 101 ? 3.035 -5.532 9.380 1.00 9.44 101 THR A C 1
ATOM 780 O O . THR A 1 101 ? 2.841 -5.941 8.220 1.00 10.44 101 THR A O 1
ATOM 784 N N . ALA A 1 102 ? 4.261 -5.508 9.901 1.00 8.45 102 ALA A N 1
ATOM 785 C CA . ALA A 1 102 ? 5.441 -5.975 9.200 1.00 7.65 102 ALA A CA 1
ATOM 786 C C . ALA A 1 102 ? 6.080 -6.998 10.106 1.00 8.51 102 ALA A C 1
ATOM 787 O O . ALA A 1 102 ? 6.435 -6.685 11.268 1.00 9.74 102 ALA A O 1
ATOM 789 N N . LEU A 1 103 ? 6.290 -8.209 9.603 1.00 8.20 103 LEU A N 1
ATOM 790 C CA . LEU A 1 103 ? 6.839 -9.336 10.411 1.00 8.52 103 LEU A CA 1
ATOM 791 C C . LEU A 1 103 ? 8.115 -9.802 9.788 1.00 9.72 103 LEU A C 1
ATOM 792 O O . LEU A 1 103 ? 8.276 -9.777 8.556 1.00 9.10 103 LEU A O 1
ATOM 797 N N . ARG A 1 104 ? 9.079 -10.223 10.632 1.00 9.14 104 ARG A N 1
ATOM 798 C CA . ARG A 1 104 ? 10.373 -10.737 10.111 1.00 8.43 104 ARG A CA 1
ATOM 799 C C . ARG A 1 104 ? 10.861 -11.858 10.952 1.00 9.96 104 ARG A C 1
ATOM 800 O O . ARG A 1 104 ? 10.808 -11.783 12.211 1.00 10.54 104 ARG A O 1
ATOM 808 N N . GLU A 1 105 ? 11.362 -12.874 10.280 1.00 9.74 105 GLU A N 1
ATOM 809 C CA . GLU A 1 105 ? 11.969 -14.013 10.946 1.00 11.19 105 GLU A CA 1
ATOM 810 C C . GLU A 1 105 ? 13.290 -14.189 10.197 1.00 11.03 105 GLU A C 1
ATOM 811 O O . GLU A 1 105 ? 13.296 -14.810 9.138 1.00 11.90 105 GLU A O 1
ATOM 817 N N . GLY A 1 106 ? 14.386 -13.663 10.775 1.00 10.01 106 GLY A N 1
ATOM 818 C CA . GLY A 1 106 ? 15.675 -13.648 10.056 1.00 10.35 106 GLY A CA 1
ATOM 819 C C . GLY A 1 106 ? 15.537 -12.934 8.710 1.00 8.35 106 GLY A C 1
ATOM 820 O O . GLY A 1 106 ? 15.227 -11.752 8.668 1.00 9.36 106 GLY A O 1
ATOM 821 N N . ARG A 1 107 ? 15.828 -13.654 7.634 1.00 9.95 107 ARG A N 1
ATOM 822 C CA . ARG A 1 107 ? 15.743 -13.090 6.269 1.00 10.39 107 ARG A CA 1
ATOM 823 C C . ARG A 1 107 ? 14.338 -12.975 5.714 1.00 9.04 107 ARG A C 1
ATOM 824 O O . ARG A 1 107 ? 14.123 -12.318 4.718 1.00 10.78 107 ARG A O 1
ATOM 832 N N . ARG A 1 108 ? 13.387 -13.689 6.342 1.00 11.13 108 ARG A N 1
ATOM 833 C CA . ARG A 1 108 ? 12.046 -13.803 5.738 1.00 11.52 108 ARG A CA 1
ATOM 834 C C . ARG A 1 108 ? 11.122 -12.728 6.331 1.00 9.48 108 ARG A C 1
ATOM 835 O O . ARG A 1 108 ? 11.027 -12.539 7.570 1.00 11.53 108 ARG A O 1
ATOM 843 N N . GLY A 1 109 ? 10.327 -12.115 5.484 1.00 9.41 109 GLY A N 1
ATOM 844 C CA . GLY A 1 109 ? 9.439 -11.016 5.932 1.00 9.38 109 GLY A CA 1
ATOM 845 C C . GLY A 1 109 ? 8.056 -11.212 5.384 1.00 9.36 109 GLY A C 1
ATOM 846 O O . GLY A 1 109 ? 7.842 -11.887 4.361 1.00 10.05 109 GLY A O 1
ATOM 847 N N . SER A 1 110 ? 7.090 -10.577 6.031 1.00 7.93 110 SER A N 1
ATOM 848 C CA . SER A 1 110 ? 5.763 -10.398 5.454 1.00 8.97 110 SER A CA 1
ATOM 849 C C . SER A 1 110 ? 5.188 -9.064 5.876 1.00 9.13 110 SER A C 1
ATOM 850 O O . SER A 1 110 ? 5.581 -8.483 6.893 1.00 9.72 110 SER A O 1
ATOM 853 N N . ILE A 1 111 ? 4.229 -8.593 5.038 1.00 9.30 111 ILE A N 1
ATOM 854 C CA . ILE A 1 111 ? 3.447 -7.381 5.376 1.00 9.37 111 ILE A CA 1
ATOM 855 C C . ILE A 1 111 ? 1.977 -7.702 5.293 1.00 10.09 111 ILE A C 1
ATOM 856 O O . ILE A 1 111 ? 1.528 -8.557 4.464 1.00 11.12 111 ILE A O 1
ATOM 861 N N . GLN A 1 112 ? 1.215 -7.056 6.128 1.00 10.31 112 GLN A N 1
ATOM 862 C CA . GLN A 1 112 ? -0.179 -7.171 6.027 1.00 10.38 112 GLN A CA 1
ATOM 863 C C . GLN A 1 112 ? -0.785 -5.796 6.200 1.00 11.13 112 GLN A C 1
ATOM 864 O O . GLN A 1 112 ? -0.349 -4.988 7.045 1.00 11.30 112 GLN A O 1
ATOM 870 N N . VAL A 1 113 ? -1.808 -5.455 5.457 1.00 10.79 113 VAL A N 1
ATOM 871 C CA . VAL A 1 113 ? -2.524 -4.162 5.525 1.00 13.56 113 VAL A CA 1
ATOM 872 C C . VAL A 1 113 ? -3.988 -4.406 5.879 1.00 15.16 113 VAL A C 1
ATOM 873 O O . VAL A 1 113 ? -4.662 -5.168 5.205 1.00 15.41 113 VAL A O 1
ATOM 877 N N . ASP A 1 114 ? -4.449 -3.790 6.922 1.00 15.26 114 ASP A N 1
ATOM 878 C CA . ASP A 1 114 ? -5.872 -3.838 7.340 1.00 17.86 114 ASP A CA 1
ATOM 879 C C . ASP A 1 114 ? -6.305 -5.274 7.567 1.00 19.73 114 ASP A C 1
ATOM 880 O O . ASP A 1 114 ? -7.463 -5.616 7.237 1.00 20.39 114 ASP A O 1
ATOM 885 N N . GLY A 1 115 ? -5.406 -6.101 8.097 1.00 18.88 115 GLY A N 1
ATOM 886 C CA . GLY A 1 115 ? -5.742 -7.479 8.451 1.00 20.36 115 GLY A CA 1
ATOM 887 C C . GLY A 1 115 ? -6.037 -8.296 7.227 1.00 21.60 115 GLY A C 1
ATOM 888 O O . GLY A 1 115 ? -6.629 -9.421 7.388 1.00 23.79 115 GLY A O 1
ATOM 889 N N . GLU A 1 116 ? -5.623 -7.876 6.039 1.00 20.03 116 GLU A N 1
ATOM 890 C CA . GLU A 1 116 ? -5.874 -8.634 4.783 1.00 20.99 116 GLU A CA 1
ATOM 891 C C . GLU A 1 116 ? -4.771 -9.671 4.387 1.00 19.19 116 GLU A C 1
ATOM 892 O O . GLU A 1 116 ? -4.063 -10.096 5.258 1.00 24.36 116 GLU A O 1
ATOM 898 N N . GLU A 1 117 ? -4.612 -10.091 3.163 1.00 20.35 117 GLU A N 1
ATOM 899 C CA . GLU A 1 117 ? -3.673 -11.247 2.929 1.00 19.21 117 GLU A CA 1
ATOM 900 C C . GLU A 1 117 ? -2.202 -10.802 3.105 1.00 17.32 117 GLU A C 1
ATOM 901 O O . GLU A 1 117 ? -1.832 -9.660 2.745 1.00 20.47 117 GLU A O 1
ATOM 907 N N . LEU A 1 118 ? -1.375 -11.732 3.497 1.00 15.63 118 LEU A N 1
ATOM 908 C CA . LEU A 1 118 ? 0.049 -11.460 3.637 1.00 13.71 118 LEU A CA 1
ATOM 909 C C . LEU A 1 118 ? 0.685 -11.280 2.275 1.00 12.91 118 LEU A C 1
ATOM 910 O O . LEU A 1 118 ? 0.223 -11.923 1.294 1.00 15.03 118 LEU A O 1
ATOM 915 N N . VAL A 1 119 ? 1.713 -10.431 2.176 1.00 12.02 119 VAL A N 1
ATOM 916 C CA . VAL A 1 119 ? 2.662 -10.469 1.041 1.00 11.97 119 VAL A CA 1
ATOM 917 C C . VAL A 1 119 ? 4.033 -10.718 1.632 1.00 11.46 119 VAL A C 1
ATOM 918 O O . VAL A 1 119 ? 4.390 -10.046 2.592 1.00 11.86 119 VAL A O 1
ATOM 922 N N . SER A 1 120 ? 4.766 -11.664 1.104 1.00 11.50 120 SER A N 1
ATOM 923 C CA . SER A 1 120 ? 6.058 -12.079 1.691 1.00 12.01 120 SER A CA 1
ATOM 924 C C . SER A 1 120 ? 7.207 -11.680 0.803 1.00 13.50 120 SER A C 1
ATOM 925 O O . SER A 1 120 ? 7.032 -11.353 -0.386 1.00 14.06 120 SER A O 1
ATOM 928 N N . GLY A 1 121 ? 8.399 -11.733 1.383 1.00 12.87 121 GLY A N 1
ATOM 929 C CA . GLY A 1 121 ? 9.625 -11.414 0.655 1.00 13.03 121 GLY A CA 1
ATOM 930 C C . GLY A 1 121 ? 10.788 -11.935 1.483 1.00 14.39 121 GLY A C 1
ATOM 931 O O . GLY A 1 121 ? 10.638 -12.318 2.643 1.00 14.23 121 GLY A O 1
ATOM 932 N N . ARG A 1 122 ? 11.985 -11.869 0.869 1.00 14.29 122 ARG A N 1
ATOM 933 C CA . ARG A 1 122 ? 13.190 -12.354 1.538 1.00 17.22 122 ARG A CA 1
ATOM 934 C C . ARG A 1 122 ? 14.355 -11.467 1.155 1.00 15.82 122 ARG A C 1
ATOM 935 O O . ARG A 1 122 ? 14.362 -10.745 0.093 1.00 18.45 122 ARG A O 1
ATOM 943 N N . SER A 1 123 ? 15.314 -11.351 2.098 1.00 11.56 123 SER A N 1
ATOM 944 C CA . SER A 1 123 ? 16.571 -10.724 1.743 1.00 11.75 123 SER A CA 1
ATOM 945 C C . SER A 1 123 ? 17.546 -11.917 1.374 1.00 10.54 123 SER A C 1
ATOM 946 O O . SER A 1 123 ? 17.391 -13.049 1.852 1.00 10.90 123 SER A O 1
ATOM 949 N N . PRO A 1 124 ? 18.525 -11.585 0.516 1.00 10.60 124 PRO A N 1
ATOM 950 C CA . PRO A 1 124 ? 19.439 -12.669 0.074 1.00 10.71 124 PRO A CA 1
ATOM 951 C C . PRO A 1 124 ? 20.269 -13.126 1.261 1.00 10.76 124 PRO A C 1
ATOM 952 O O . PRO A 1 124 ? 20.615 -12.239 2.118 1.00 12.06 124 PRO A O 1
ATOM 956 N N . GLY A 1 125 ? 20.630 -14.403 1.317 1.00 10.34 125 GLY A N 1
ATOM 957 C CA . GLY A 1 125 ? 21.534 -14.902 2.361 1.00 10.31 125 GLY A CA 1
ATOM 958 C C . GLY A 1 125 ? 22.980 -14.548 2.124 1.00 11.06 125 GLY A C 1
ATOM 959 O O . GLY A 1 125 ? 23.384 -14.035 1.065 1.00 11.28 125 GLY A O 1
ATOM 960 N N . PRO A 1 126 ? 23.835 -14.813 3.113 1.00 11.71 126 PRO A N 1
ATOM 961 C CA . PRO A 1 126 ? 23.633 -15.574 4.306 1.00 12.36 126 PRO A CA 1
ATOM 962 C C . PRO A 1 126 ? 23.160 -14.778 5.583 1.00 9.93 126 PRO A C 1
ATOM 963 O O . PRO A 1 126 ? 22.749 -15.413 6.539 1.00 11.25 126 PRO A O 1
ATOM 967 N N . ASN A 1 127 ? 23.237 -13.488 5.566 1.00 9.91 127 ASN A N 1
ATOM 968 C CA . ASN A 1 127 ? 23.043 -12.773 6.868 1.00 10.29 127 ASN A CA 1
ATOM 969 C C . ASN A 1 127 ? 21.606 -12.889 7.337 1.00 9.68 127 ASN A C 1
ATOM 970 O O . ASN A 1 127 ? 20.637 -12.737 6.557 1.00 10.90 127 ASN A O 1
ATOM 975 N N . VAL A 1 128 ? 21.438 -13.089 8.660 1.00 9.48 128 VAL A N 1
ATOM 976 C CA . VAL A 1 128 ? 20.113 -13.305 9.254 1.00 10.56 128 VAL A CA 1
ATOM 977 C C . VAL A 1 128 ? 19.674 -12.284 10.314 1.00 11.04 128 VAL A C 1
ATOM 978 O O . VAL A 1 128 ? 18.535 -12.397 10.783 1.00 12.06 128 VAL A O 1
ATOM 982 N N . ALA A 1 129 ? 20.555 -11.358 10.684 1.00 10.40 129 ALA A N 1
ATOM 983 C CA . ALA A 1 129 ? 20.261 -10.514 11.821 1.00 11.06 129 ALA A CA 1
ATOM 984 C C . ALA A 1 129 ? 20.521 -9.048 11.545 1.00 11.03 129 ALA A C 1
ATOM 985 O O . ALA A 1 129 ? 21.435 -8.731 10.838 1.00 11.00 129 ALA A O 1
ATOM 987 N N . VAL A 1 130 ? 19.665 -8.194 12.111 1.00 11.90 130 VAL A N 1
ATOM 988 C CA . VAL A 1 130 ? 19.944 -6.796 11.885 1.00 14.43 130 VAL A CA 1
ATOM 989 C C . VAL A 1 130 ? 20.837 -6.346 13.102 1.00 13.75 130 VAL A C 1
ATOM 990 O O . VAL A 1 130 ? 20.556 -6.617 14.246 1.00 16.55 130 VAL A O 1
ATOM 994 N N . ASN A 1 131 ? 21.904 -5.665 12.765 1.00 16.68 131 ASN A N 1
ATOM 995 C CA . ASN A 1 131 ? 22.876 -5.209 13.783 1.00 19.42 131 ASN A CA 1
ATOM 996 C C . ASN A 1 131 ? 22.682 -3.787 14.268 1.00 21.57 131 ASN A C 1
ATOM 997 O O . ASN A 1 131 ? 23.522 -3.321 15.097 1.00 25.46 131 ASN A O 1
ATOM 1002 N N . ALA A 1 132 ? 21.510 -3.206 14.023 1.00 21.89 132 ALA A N 1
ATOM 1003 C CA . ALA A 1 132 ? 21.184 -1.744 14.157 1.00 19.70 132 ALA A CA 1
ATOM 1004 C C . ALA A 1 132 ? 20.704 -1.359 15.522 1.00 19.49 132 ALA A C 1
ATOM 1005 O O . ALA A 1 132 ? 19.679 -1.842 16.044 1.00 22.66 132 ALA A O 1
ATOM 1007 N N . LYS A 1 133 ? 21.446 -0.486 16.181 1.00 16.20 133 LYS A N 1
ATOM 1008 C CA . LYS A 1 133 ? 21.089 -0.068 17.519 1.00 15.36 133 LYS A CA 1
ATOM 1009 C C . LYS A 1 133 ? 20.888 1.454 17.579 1.00 13.98 133 LYS A C 1
ATOM 1010 O O . LYS A 1 133 ? 20.875 2.072 18.666 1.00 15.52 133 LYS A O 1
ATOM 1016 N N . GLY A 1 134 ? 20.752 2.079 16.419 1.00 12.00 134 GLY A N 1
ATOM 1017 C CA . GLY A 1 134 ? 20.560 3.530 16.336 1.00 12.11 134 GLY A CA 1
ATOM 1018 C C . GLY A 1 134 ? 19.178 3.916 16.834 1.00 10.83 134 GLY A C 1
ATOM 1019 O O . GLY A 1 134 ? 18.305 3.086 17.141 1.00 11.28 134 GLY A O 1
ATOM 1020 N N . SER A 1 135 ? 18.936 5.220 16.874 1.00 10.73 135 SER A N 1
ATOM 1021 C CA . SER A 1 135 ? 17.652 5.743 17.231 1.00 11.14 135 SER A CA 1
ATOM 1022 C C . SER A 1 135 ? 16.551 5.301 16.261 1.00 10.12 135 SER A C 1
ATOM 1023 O O . SER A 1 135 ? 16.829 5.009 15.072 1.00 10.20 135 SER A O 1
ATOM 1026 N N . VAL A 1 136 ? 15.350 5.211 16.798 1.00 9.87 136 VAL A N 1
ATOM 1027 C CA . VAL A 1 136 ? 14.189 4.838 15.968 1.00 9.30 136 VAL A CA 1
ATOM 1028 C C . VAL A 1 136 ? 13.527 6.148 15.628 1.00 8.61 136 VAL A C 1
ATOM 1029 O O . VAL A 1 136 ? 13.094 6.915 16.494 1.00 10.01 136 VAL A O 1
ATOM 1033 N N . TYR A 1 137 ? 13.440 6.422 14.329 1.00 8.10 137 TYR A N 1
ATOM 1034 C CA . TYR A 1 137 ? 12.785 7.638 13.828 1.00 7.85 137 TYR A CA 1
ATOM 1035 C C . TYR A 1 137 ? 11.394 7.289 13.326 1.00 7.63 137 TYR A C 1
ATOM 1036 O O . TYR A 1 137 ? 11.224 6.290 12.662 1.00 8.53 137 TYR A O 1
ATOM 1045 N N . ILE A 1 138 ? 10.434 8.114 13.693 1.00 7.72 138 ILE A N 1
ATOM 1046 C CA . ILE A 1 138 ? 9.072 7.963 13.234 1.00 8.16 138 ILE A CA 1
ATOM 1047 C C . ILE A 1 138 ? 8.625 9.232 12.510 1.00 8.67 138 ILE A C 1
ATOM 1048 O O . ILE A 1 138 ? 8.878 10.350 12.973 1.00 8.99 138 ILE A O 1
ATOM 1053 N N . GLY A 1 139 ? 7.968 9.055 11.337 1.00 8.02 139 GLY A N 1
ATOM 1054 C CA . GLY A 1 139 ? 7.370 10.132 10.597 1.00 8.48 139 GLY A CA 1
ATOM 1055 C C . GLY A 1 139 ? 8.229 11.004 9.701 1.00 8.18 139 GLY A C 1
ATOM 1056 O O . GLY A 1 139 ? 7.690 11.775 8.907 1.00 8.76 139 GLY A O 1
ATOM 1057 N N . GLY A 1 140 ? 9.540 10.902 9.867 1.00 8.71 140 GLY A N 1
ATOM 1058 C CA . GLY A 1 140 ? 10.498 11.702 9.155 1.00 8.93 140 GLY A CA 1
ATOM 1059 C C . GLY A 1 140 ? 11.818 11.736 9.928 1.00 7.70 140 GLY A C 1
ATOM 1060 O O . GLY A 1 140 ? 12.051 10.917 10.791 1.00 9.27 140 GLY A O 1
ATOM 1061 N N . ALA A 1 141 ? 12.553 12.767 9.612 1.00 8.42 141 ALA A N 1
ATOM 1062 C CA . ALA A 1 141 ? 13.855 12.995 10.280 1.00 9.94 141 ALA A CA 1
ATOM 1063 C C . ALA A 1 141 ? 14.340 14.400 9.844 1.00 11.07 141 ALA A C 1
ATOM 1064 O O . ALA A 1 141 ? 13.886 14.945 8.817 1.00 12.07 141 ALA A O 1
ATOM 1066 N N . PRO A 1 142 ? 15.306 14.981 10.570 1.00 12.19 142 PRO A N 1
ATOM 1067 C CA . PRO A 1 142 ? 15.830 16.311 10.111 1.00 13.27 142 PRO A CA 1
ATOM 1068 C C . PRO A 1 142 ? 16.467 16.248 8.744 1.00 13.61 142 PRO A C 1
ATOM 1069 O O . PRO A 1 142 ? 16.429 17.284 7.973 1.00 16.16 142 PRO A O 1
ATOM 1073 N N . ASP A 1 143 ? 17.055 15.104 8.362 1.00 12.37 143 ASP A N 1
ATOM 1074 C CA . ASP A 1 143 ? 17.653 14.963 7.009 1.00 12.74 143 ASP A CA 1
ATOM 1075 C C . ASP A 1 143 ? 17.403 13.518 6.622 1.00 10.81 143 ASP A C 1
ATOM 1076 O O . ASP A 1 143 ? 18.265 12.584 6.906 1.00 11.37 143 ASP A O 1
ATOM 1081 N N . VAL A 1 144 ? 16.233 13.298 6.003 1.00 10.21 144 VAL A N 1
ATOM 1082 C CA . VAL A 1 144 ? 15.810 11.920 5.680 1.00 11.03 144 VAL A CA 1
ATOM 1083 C C . VAL A 1 144 ? 16.780 11.269 4.688 1.00 10.81 144 VAL A C 1
ATOM 1084 O O . VAL A 1 144 ? 17.088 10.128 4.769 1.00 10.83 144 VAL A O 1
ATOM 1088 N N . ALA A 1 145 ? 17.200 12.010 3.651 1.00 11.60 145 ALA A N 1
ATOM 1089 C CA . ALA A 1 145 ? 18.093 11.402 2.678 1.00 11.52 145 ALA A CA 1
ATOM 1090 C C . ALA A 1 145 ? 19.404 10.969 3.275 1.00 12.71 145 ALA A C 1
ATOM 1091 O O . ALA A 1 145 ? 19.901 9.905 3.001 1.00 12.82 145 ALA A O 1
ATOM 1093 N N . THR A 1 146 ? 20.008 11.840 4.096 1.00 11.89 146 THR A N 1
ATOM 1094 C CA . THR A 1 146 ? 21.255 11.435 4.764 1.00 14.23 146 THR A CA 1
ATOM 1095 C C . THR A 1 146 ? 21.024 10.223 5.707 1.00 14.09 146 THR A C 1
ATOM 1096 O O . THR A 1 146 ? 21.788 9.272 5.726 1.00 15.70 146 THR A O 1
ATOM 1100 N N . LEU A 1 147 ? 19.943 10.288 6.495 1.00 11.54 147 LEU A N 1
ATOM 1101 C CA . LEU A 1 147 ? 19.682 9.155 7.410 1.00 11.39 147 LEU A CA 1
ATOM 1102 C C . LEU A 1 147 ? 19.571 7.858 6.675 1.00 10.45 147 LEU A C 1
ATOM 1103 O O . LEU A 1 147 ? 20.052 6.792 7.111 1.00 12.64 147 LEU A O 1
ATOM 1108 N N . THR A 1 148 ? 18.836 7.867 5.526 1.00 11.19 148 THR A N 1
ATOM 1109 C CA . THR A 1 148 ? 18.435 6.622 4.894 1.00 11.82 148 THR A CA 1
ATOM 1110 C C . THR A 1 148 ? 19.335 6.220 3.725 1.00 13.89 148 THR A C 1
ATOM 1111 O O . THR A 1 148 ? 18.961 5.372 2.905 1.00 12.83 148 THR A O 1
ATOM 1115 N N . GLY A 1 149 ? 20.427 6.976 3.573 1.00 12.30 149 GLY A N 1
ATOM 1116 C CA . GLY A 1 149 ? 21.299 6.666 2.431 1.00 13.15 149 GLY A CA 1
ATOM 1117 C C . GLY A 1 149 ? 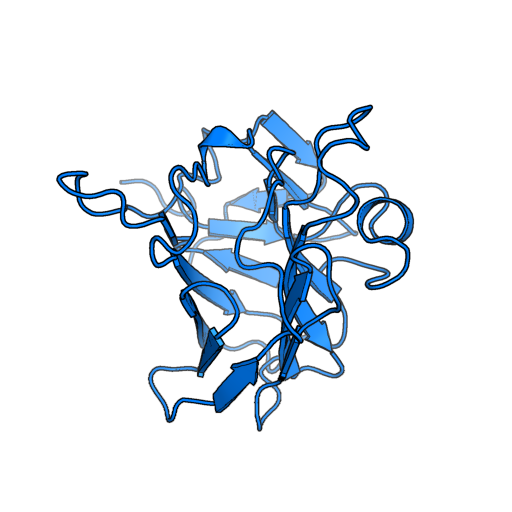20.628 6.887 1.119 1.00 13.04 149 GLY A C 1
ATOM 1118 O O . GLY A 1 149 ? 20.977 6.183 0.142 1.00 17.67 149 GLY A O 1
ATOM 1119 N N . GLY A 1 150 ? 19.725 7.885 1.045 1.00 12.11 150 GLY A N 1
ATOM 1120 C CA . GLY A 1 150 ? 19.059 8.287 -0.143 1.00 13.14 150 GLY A CA 1
ATOM 1121 C C . GLY A 1 150 ? 17.848 7.460 -0.503 1.00 12.38 150 GLY A C 1
ATOM 1122 O O . GLY A 1 150 ? 17.130 7.717 -1.473 1.00 13.43 150 GLY A O 1
ATOM 1123 N N . ARG A 1 151 ? 17.537 6.452 0.296 1.00 11.45 151 ARG A N 1
ATOM 1124 C CA . ARG A 1 151 ? 16.446 5.584 -0.007 1.00 11.50 151 ARG A CA 1
ATOM 1125 C C . ARG A 1 151 ? 15.094 6.250 0.117 1.00 11.55 151 ARG A C 1
ATOM 1126 O O . ARG A 1 151 ? 14.134 5.946 -0.619 1.00 13.27 151 ARG A O 1
ATOM 1134 N N . PHE A 1 152 ? 14.982 7.172 1.083 1.00 10.18 152 PHE A N 1
ATOM 1135 C CA . PHE A 1 152 ? 13.803 8.008 1.242 1.00 11.56 152 PHE A CA 1
ATOM 1136 C C . PHE A 1 152 ? 14.266 9.436 1.213 1.00 11.48 152 PHE A C 1
ATOM 1137 O O . PHE A 1 152 ? 15.460 9.727 1.567 1.00 10.78 152 PHE A O 1
ATOM 1145 N N . SER A 1 153 ? 13.393 10.334 0.815 1.00 10.29 153 SER A N 1
ATOM 1146 C CA . SER A 1 153 ? 13.792 11.766 0.741 1.00 13.03 153 SER A CA 1
ATOM 1147 C C . SER A 1 153 ? 12.988 12.679 1.630 1.00 12.74 153 SER A C 1
ATOM 1148 O O . SER A 1 153 ? 13.301 13.846 1.752 1.00 15.16 153 SER A O 1
ATOM 1151 N N . SER A 1 154 ? 11.924 12.152 2.227 1.00 11.46 154 SER A N 1
ATOM 1152 C CA . SER A 1 154 ? 11.086 12.988 3.126 1.00 12.63 154 SER A CA 1
ATOM 1153 C C . SER A 1 154 ? 10.345 12.098 4.108 1.00 11.01 154 SER A C 1
ATOM 1154 O O . SER A 1 154 ? 10.406 10.854 3.949 1.00 10.19 154 SER A O 1
ATOM 1157 N N . GLY A 1 155 ? 9.714 12.719 5.099 1.00 11.31 155 GLY A N 1
ATOM 1158 C CA . GLY A 1 155 ? 8.756 12.023 5.997 1.00 10.87 155 GLY A CA 1
ATOM 1159 C C . GLY A 1 155 ? 7.390 12.071 5.382 1.00 10.69 155 GLY A C 1
ATOM 1160 O O . GLY A 1 155 ? 7.237 12.203 4.176 1.00 12.27 155 GLY A O 1
ATOM 1161 N N . ILE A 1 156 ? 6.411 11.903 6.225 1.00 9.67 156 ILE A N 1
ATOM 1162 C CA . ILE A 1 156 ? 5.005 12.036 5.837 1.00 11.68 156 ILE A CA 1
ATOM 1163 C C . ILE A 1 156 ? 4.341 13.201 6.586 1.00 10.89 156 ILE A C 1
ATOM 1164 O O . ILE A 1 156 ? 4.841 13.730 7.550 1.00 11.45 156 ILE A O 1
ATOM 1169 N N . THR A 1 157 ? 3.234 13.663 6.007 1.00 11.78 157 THR A N 1
ATOM 1170 C CA . THR A 1 157 ? 2.366 14.591 6.687 1.00 9.75 157 THR A CA 1
ATOM 1171 C C . THR A 1 157 ? 1.161 13.797 7.042 1.00 9.72 157 THR A C 1
ATOM 1172 O O . THR A 1 157 ? 0.475 13.281 6.172 1.00 10.39 157 THR A O 1
ATOM 1176 N N . GLY A 1 158 ? 0.860 13.654 8.339 1.00 9.94 158 GLY A N 1
ATOM 1177 C CA . GLY A 1 158 ? -0.221 12.783 8.753 1.00 11.10 158 GLY A CA 1
ATOM 1178 C C . GLY A 1 158 ? 0.087 12.198 10.136 1.00 10.90 158 GLY A C 1
ATOM 1179 O O . GLY A 1 158 ? 0.998 12.674 10.826 1.00 10.60 158 GLY A O 1
ATOM 1180 N N . CYS A 1 159 ? -0.689 11.211 10.526 1.00 11.12 159 CYS A N 1
ATOM 1181 C CA . CYS A 1 159 ? -0.535 10.605 11.841 1.00 12.77 159 CYS A CA 1
ATOM 1182 C C . CYS A 1 159 ? -0.002 9.217 11.801 1.00 13.27 159 CYS A C 1
ATOM 1183 O O . CYS A 1 159 ? -0.248 8.410 10.879 1.00 12.19 159 CYS A O 1
ATOM 1186 N N . VAL A 1 160 ? 0.695 8.884 12.878 1.00 10.45 160 VAL A N 1
ATOM 1187 C CA . VAL A 1 160 ? 1.062 7.539 13.217 1.00 10.05 160 VAL A CA 1
ATOM 1188 C C . VAL A 1 160 ? 0.605 7.323 14.639 1.00 10.41 160 VAL A C 1
ATOM 1189 O O . VAL A 1 160 ? 0.882 8.195 15.484 1.00 10.16 160 VAL A O 1
ATOM 1193 N N . LYS A 1 161 ? -0.044 6.186 14.934 1.00 8.19 161 LYS A N 1
ATOM 1194 C CA . LYS A 1 161 ? -0.487 5.893 16.317 1.00 8.85 161 LYS A CA 1
ATOM 1195 C C . LYS A 1 161 ? -0.331 4.423 16.616 1.00 8.55 161 LYS A C 1
ATOM 1196 O O . LYS A 1 161 ? -0.215 3.590 15.691 1.00 9.31 161 LYS A O 1
ATOM 1202 N N . ASN A 1 162 ? -0.411 4.095 17.917 1.00 9.34 162 ASN A N 1
ATOM 1203 C CA . ASN A 1 162 ? -0.443 2.669 18.327 1.00 10.49 162 ASN A CA 1
ATOM 1204 C C . ASN A 1 162 ? 0.741 1.864 17.742 1.00 9.66 162 ASN A C 1
ATOM 1205 O O . ASN A 1 162 ? 0.537 0.794 17.154 1.00 10.90 162 ASN A O 1
ATOM 1210 N N . LEU A 1 163 ? 1.934 2.414 17.979 1.00 9.17 163 LEU A N 1
ATOM 1211 C CA . LEU A 1 163 ? 3.131 1.873 17.414 1.00 8.12 163 LEU A CA 1
ATOM 1212 C C . LEU A 1 163 ? 3.630 0.763 18.338 1.00 8.65 163 LEU A C 1
ATOM 1213 O O . LEU A 1 163 ? 4.005 1.015 19.514 1.00 9.26 163 LEU A O 1
ATOM 1218 N N . VAL A 1 164 ? 3.656 -0.454 17.809 1.00 8.77 164 VAL A N 1
ATOM 1219 C CA . VAL A 1 164 ? 4.139 -1.594 18.561 1.00 8.64 164 VAL A CA 1
ATOM 1220 C C . VAL A 1 164 ? 5.396 -2.138 17.924 1.00 9.58 164 VAL A C 1
ATOM 1221 O O . VAL A 1 164 ? 5.433 -2.507 16.683 1.00 10.14 164 VAL A O 1
ATOM 1225 N N . LEU A 1 165 ? 6.495 -2.161 18.691 1.00 9.75 165 LEU A N 1
ATOM 1226 C CA . LEU A 1 165 ? 7.779 -2.652 18.190 1.00 9.66 165 LEU A CA 1
ATOM 1227 C C . LEU A 1 165 ? 8.117 -3.843 19.057 1.00 11.86 165 LEU A C 1
ATOM 1228 O O . LEU A 1 165 ? 8.139 -3.702 20.324 1.00 12.90 165 LEU A O 1
ATOM 1233 N N . HIS A 1 166 ? 8.274 -5.028 18.493 1.00 11.31 166 HIS A N 1
ATOM 1234 C CA . HIS A 1 166 ? 8.455 -6.154 19.391 1.00 12.12 166 HIS A CA 1
ATOM 1235 C C . HIS A 1 166 ? 9.364 -7.219 18.748 1.00 12.94 166 HIS A C 1
ATOM 1236 O O . HIS A 1 166 ? 8.956 -7.926 17.830 1.00 13.84 166 HIS A O 1
ATOM 1243 N N . SER A 1 167 ? 10.536 -7.396 19.366 1.00 11.39 167 SER A N 1
ATOM 1244 C CA . SER A 1 167 ? 11.404 -8.590 19.096 1.00 11.66 167 SER A CA 1
ATOM 1245 C C . SER A 1 167 ? 11.019 -9.605 20.154 1.00 11.99 167 SER A C 1
ATOM 1246 O O . SER A 1 167 ? 11.124 -9.298 21.398 1.00 14.65 167 SER A O 1
ATOM 1249 N N . ALA A 1 168 ? 10.525 -10.757 19.780 1.00 12.12 168 ALA A N 1
ATOM 1250 C CA . ALA A 1 168 ? 9.929 -11.744 20.725 1.00 15.00 168 ALA A CA 1
ATOM 1251 C C . ALA A 1 168 ? 10.993 -12.597 21.452 1.00 14.35 168 ALA A C 1
ATOM 1252 O O . ALA A 1 168 ? 11.060 -13.740 21.243 1.00 16.36 168 ALA A O 1
ATOM 1254 N N . ARG A 1 169 ? 11.777 -11.937 22.314 1.00 17.90 169 ARG A N 1
ATOM 1255 C CA . ARG A 1 169 ? 12.847 -12.602 23.115 1.00 19.35 169 ARG A CA 1
ATOM 1256 C C . ARG A 1 169 ? 12.122 -13.684 23.925 1.00 18.81 169 ARG A C 1
ATOM 1257 O O . ARG A 1 169 ? 11.065 -13.433 24.495 1.00 17.63 169 ARG A O 1
ATOM 1265 N N . PRO A 1 170 ? 12.691 -14.886 24.010 1.00 19.74 170 PRO A N 1
ATOM 1266 C CA . PRO A 1 170 ? 12.039 -15.947 24.803 1.00 22.16 170 PRO A CA 1
ATOM 1267 C C . PRO A 1 170 ? 11.711 -15.506 26.222 1.00 22.31 170 PRO A C 1
ATOM 1268 O O . PRO A 1 170 ? 12.602 -14.967 26.858 1.00 21.92 170 PRO A O 1
ATOM 1272 N N . GLY A 1 171 ? 10.487 -15.747 26.721 1.00 22.57 171 GLY A N 1
ATOM 1273 C CA . GLY A 1 171 ? 10.155 -15.462 28.131 1.00 22.31 171 GLY A CA 1
ATOM 1274 C C . GLY A 1 171 ? 9.736 -14.000 28.394 1.00 24.21 171 GLY A C 1
ATOM 1275 O O . GLY A 1 171 ? 9.213 -13.732 29.535 1.00 25.52 171 GLY A O 1
ATOM 1276 N N . ALA A 1 172 ? 9.912 -13.095 27.393 1.00 25.09 172 ALA A N 1
ATOM 1277 C CA . ALA A 1 172 ? 9.728 -11.610 27.625 1.00 22.23 172 ALA A CA 1
ATOM 1278 C C . ALA A 1 172 ? 8.259 -11.320 27.604 1.00 19.98 172 ALA A C 1
ATOM 1279 O O . ALA A 1 172 ? 7.453 -12.117 27.114 1.00 19.81 172 ALA A O 1
ATOM 1281 N N . PRO A 1 173 ? 7.862 -10.200 28.197 1.00 15.60 173 PRO A N 1
ATOM 1282 C CA . PRO A 1 173 ? 6.426 -9.930 28.255 1.00 15.76 173 PRO A CA 1
ATOM 1283 C C . PRO A 1 173 ? 5.854 -9.413 26.921 1.00 12.94 173 PRO A C 1
ATOM 1284 O O . PRO A 1 173 ? 6.615 -8.995 26.029 1.00 14.75 173 PRO A O 1
ATOM 1288 N N . PRO A 1 174 ? 4.530 -9.407 26.820 1.00 13.68 174 PRO A N 1
ATOM 1289 C CA . PRO A 1 174 ? 3.880 -8.863 25.639 1.00 13.22 174 PRO A CA 1
ATOM 1290 C C . PRO A 1 174 ? 4.276 -7.398 25.416 1.00 12.51 174 PRO A C 1
ATOM 1291 O O . PRO A 1 174 ? 4.493 -6.660 26.368 1.00 13.85 174 PRO A O 1
ATOM 1295 N N . PRO A 1 175 ? 4.337 -6.969 24.154 1.00 10.81 175 PRO A N 1
ATOM 1296 C CA . PRO A 1 175 ? 4.621 -5.580 23.828 1.00 11.62 175 PRO A CA 1
ATOM 1297 C C . PRO A 1 175 ? 3.429 -4.718 24.153 1.00 11.86 175 PRO A C 1
ATOM 1298 O O . PRO A 1 175 ? 2.314 -5.177 24.413 1.00 12.10 175 PRO A O 1
ATOM 1302 N N . GLN A 1 176 ? 3.694 -3.409 24.098 1.00 12.63 176 GLN A N 1
ATOM 1303 C CA . GLN A 1 176 ? 2.640 -2.400 24.315 1.00 13.53 176 GLN A CA 1
ATOM 1304 C C . GLN A 1 176 ? 2.903 -1.219 23.403 1.00 12.52 176 GLN A C 1
ATOM 1305 O O . GLN A 1 176 ? 4.074 -0.967 23.076 1.00 13.19 176 GLN A O 1
ATOM 1311 N N . PRO A 1 177 ? 1.869 -0.510 22.963 1.00 12.35 177 PRO A N 1
ATOM 1312 C CA . PRO A 1 177 ? 2.102 0.699 22.105 1.00 11.97 177 PRO A CA 1
ATOM 1313 C C . PRO A 1 177 ? 3.039 1.688 22.801 1.00 12.11 177 PRO A C 1
ATOM 1314 O O . PRO A 1 177 ? 2.971 1.937 24.041 1.00 12.52 177 PRO A O 1
ATOM 1318 N N . LEU A 1 178 ? 3.884 2.318 22.001 1.00 10.29 178 LEU A N 1
ATOM 1319 C CA . LEU A 1 178 ? 4.880 3.205 22.533 1.00 10.38 178 LEU A CA 1
ATOM 1320 C C . LEU A 1 178 ? 4.232 4.562 22.828 1.00 11.27 178 LEU A C 1
ATOM 1321 O O . LEU A 1 178 ? 3.487 5.125 22.041 1.00 10.22 178 LEU A O 1
ATOM 1326 N N . ASP A 1 179 ? 4.525 5.090 24.000 1.00 10.69 179 ASP A N 1
ATOM 1327 C CA . ASP A 1 179 ? 4.088 6.446 24.386 1.00 12.74 179 ASP A CA 1
ATOM 1328 C C . ASP A 1 179 ? 4.905 7.463 23.629 1.00 12.26 179 ASP A C 1
ATOM 1329 O O . ASP A 1 179 ? 6.024 7.803 24.016 1.00 12.72 179 ASP A O 1
ATOM 1334 N N . LEU A 1 180 ? 4.339 7.940 22.537 1.00 10.94 180 LEU A N 1
ATOM 1335 C CA . LEU A 1 180 ? 5.026 8.862 21.615 1.00 10.86 180 LEU A CA 1
ATOM 1336 C C . LEU A 1 180 ? 5.222 10.253 22.220 1.00 12.80 180 LEU A C 1
ATOM 1337 O O . LEU A 1 180 ? 6.044 10.976 21.771 1.00 14.23 180 LEU A O 1
ATOM 1342 N N . GLN A 1 181 ? 4.401 10.593 23.213 1.00 12.32 181 GLN A N 1
ATOM 1343 C CA . GLN A 1 181 ? 4.402 11.946 23.746 1.00 14.69 181 GLN A CA 1
ATOM 1344 C C . GLN A 1 181 ? 5.248 12.100 24.957 1.00 15.92 181 GLN A C 1
ATOM 1345 O O . GLN A 1 181 ? 5.507 13.277 25.307 1.00 18.89 181 GLN A O 1
ATOM 1351 N N . HIS A 1 182 ? 5.676 11.001 25.573 1.00 14.60 182 HIS A N 1
ATOM 1352 C CA . HIS A 1 182 ? 6.462 11.150 26.788 1.00 15.76 182 HIS A CA 1
ATOM 1353 C C . HIS A 1 182 ? 7.803 10.469 26.695 1.00 17.16 182 HIS A C 1
ATOM 1354 O O . HIS A 1 182 ? 8.640 10.633 27.622 1.00 21.31 182 HIS A O 1
ATOM 1361 N N . ARG A 1 183 ? 8.067 9.691 25.670 1.00 15.90 183 ARG A N 1
ATOM 1362 C CA . ARG A 1 183 ? 9.306 8.893 25.546 1.00 16.34 183 ARG A CA 1
ATOM 1363 C C . ARG A 1 183 ? 10.269 9.239 24.422 1.00 16.24 183 ARG A C 1
ATOM 1364 O O . ARG A 1 183 ? 11.221 8.497 24.209 1.00 16.79 183 ARG A O 1
ATOM 1372 N N . ALA A 1 184 ? 9.995 10.336 23.698 1.00 15.08 184 ALA A N 1
ATOM 1373 C CA . ALA A 1 184 ? 10.881 10.656 22.596 1.00 13.18 184 ALA A CA 1
ATOM 1374 C C . ALA A 1 184 ? 12.143 11.325 23.144 1.00 14.39 184 ALA A C 1
ATOM 1375 O O . ALA A 1 184 ? 12.130 11.943 24.247 1.00 17.28 184 ALA A O 1
ATOM 1377 N N . GLN A 1 185 ? 13.244 11.129 22.465 1.00 11.55 185 GLN A N 1
ATOM 1378 C CA . GLN A 1 185 ? 14.500 11.818 22.798 1.00 10.18 185 GLN A CA 1
ATOM 1379 C C . GLN A 1 185 ? 14.843 12.977 21.916 1.00 11.23 185 GLN A C 1
ATOM 1380 O O . GLN A 1 185 ? 15.813 13.652 22.169 1.00 12.78 185 GLN A O 1
ATOM 1386 N N . ALA A 1 186 ? 14.080 13.208 20.841 1.00 11.82 186 ALA A N 1
ATOM 1387 C CA . ALA A 1 186 ? 14.344 14.271 19.869 1.00 11.37 186 ALA A CA 1
ATOM 1388 C C . ALA A 1 186 ? 13.058 14.372 19.011 1.00 10.93 186 ALA A C 1
ATOM 1389 O O . ALA A 1 186 ? 12.217 13.436 18.974 1.00 11.57 186 ALA A O 1
ATOM 1391 N N . GLY A 1 187 ? 12.830 15.539 18.432 1.00 11.75 187 GLY A N 1
ATOM 1392 C CA . GLY A 1 187 ? 11.660 15.721 17.562 1.00 11.78 187 GLY A CA 1
ATOM 1393 C C . GLY A 1 187 ? 11.458 17.180 17.204 1.00 12.69 187 GLY A C 1
ATOM 1394 O O . GLY A 1 187 ? 12.079 18.090 17.804 1.00 15.28 187 GLY A O 1
ATOM 1395 N N . ALA A 1 188 ? 10.591 17.445 16.2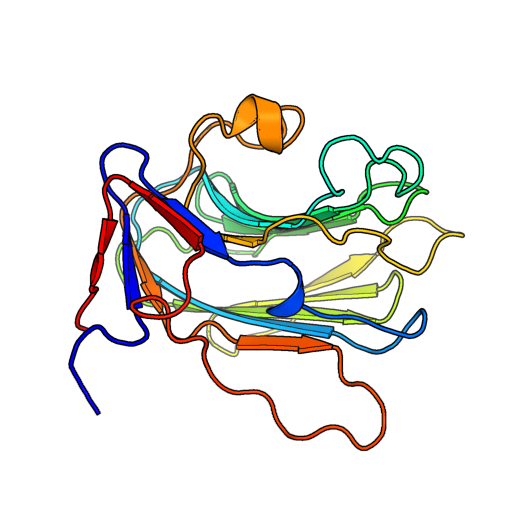08 1.00 12.47 188 ALA A N 1
ATOM 1396 C CA . ALA A 1 188 ? 10.303 18.791 15.750 1.00 10.93 188 ALA A CA 1
ATOM 1397 C C . ALA A 1 188 ? 9.070 18.724 14.910 1.00 11.72 188 ALA A C 1
ATOM 1398 O O . ALA A 1 188 ? 8.760 17.698 14.349 1.00 11.74 188 ALA A O 1
ATOM 1400 N N . ASN A 1 189 ? 8.353 19.808 14.851 1.00 12.33 189 ASN A N 1
ATOM 1401 C CA . ASN A 1 189 ? 7.173 19.932 13.995 1.00 11.43 189 ASN A CA 1
ATOM 1402 C C . ASN A 1 189 ? 6.246 18.743 14.112 1.00 11.43 189 ASN A C 1
ATOM 1403 O O . ASN A 1 189 ? 5.840 18.152 13.100 1.00 11.08 189 ASN A O 1
ATOM 1408 N N . THR A 1 190 ? 5.873 18.426 15.342 1.00 12.05 190 THR A N 1
ATOM 1409 C CA . THR A 1 190 ? 5.005 17.356 15.664 1.00 12.02 190 THR A CA 1
ATOM 1410 C C . THR A 1 190 ? 4.140 17.732 16.774 1.00 12.96 190 THR A C 1
ATOM 1411 O O . THR A 1 190 ? 4.524 18.669 17.571 1.00 14.71 190 THR A O 1
ATOM 1415 N N . ARG A 1 191 ? 2.958 17.149 16.883 1.00 10.59 191 ARG A N 1
ATOM 1416 C CA . ARG A 1 191 ? 2.072 17.358 18.065 1.00 11.86 191 ARG A CA 1
ATOM 1417 C C . ARG A 1 191 ? 1.301 16.074 18.295 1.00 12.21 191 ARG A C 1
ATOM 1418 O O . ARG A 1 191 ? 1.258 15.197 17.413 1.00 11.53 191 ARG A O 1
ATOM 1426 N N . PRO A 1 192 ? 0.615 15.895 19.418 1.00 11.34 192 PRO A N 1
ATOM 1427 C CA . PRO A 1 192 ? -0.217 14.709 19.673 1.00 13.50 192 PRO A CA 1
ATOM 1428 C C . PRO A 1 192 ? -1.331 14.602 18.648 1.00 14.25 192 PRO A C 1
ATOM 1429 O O . PRO A 1 192 ? -1.773 15.638 18.088 1.00 14.62 192 PRO A O 1
ATOM 1433 N N . CYS A 1 193 ? -1.612 13.377 18.243 1.00 14.77 193 CYS A N 1
ATOM 1434 C CA . CYS A 1 193 ? -2.602 13.123 17.215 1.00 15.82 193 CYS A CA 1
ATOM 1435 C C . CYS A 1 193 ? -3.758 12.438 17.913 1.00 16.58 193 CYS A C 1
ATOM 1436 O O . CYS A 1 193 ? -3.646 11.234 18.238 1.00 18.41 193 CYS A O 1
ATOM 1439 N N . PRO A 1 194 ? -4.874 13.188 18.144 1.00 16.62 194 PRO A N 1
ATOM 1440 C CA . PRO A 1 194 ? -6.113 12.527 18.678 1.00 17.18 194 PRO A CA 1
ATOM 1441 C C . PRO A 1 194 ? -6.769 11.750 17.599 1.00 17.37 194 PRO A C 1
ATOM 1442 O O . PRO A 1 194 ? -6.628 12.094 16.392 1.00 18.52 194 PRO A O 1
ATOM 1446 N N . SER A 1 195 ? -7.473 10.687 17.979 1.00 18.47 195 S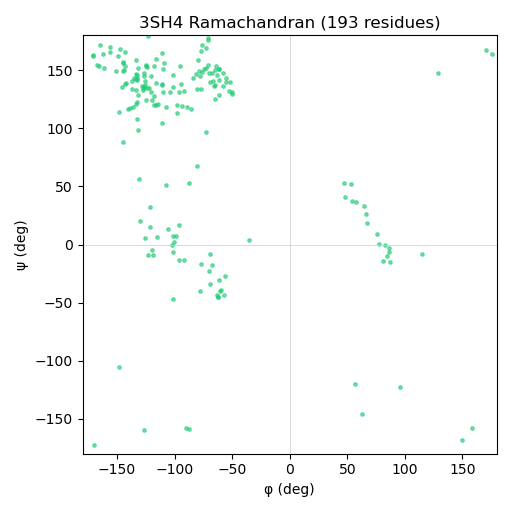ER A N 1
ATOM 1447 C CA . SER A 1 195 ? -8.081 9.858 16.866 1.00 18.88 195 SER A CA 1
ATOM 1448 C C . SER A 1 195 ? -9.429 9.200 17.122 1.00 21.25 195 SER A C 1
ATOM 1449 O O . SER A 1 195 ? -10.269 9.186 16.263 1.00 21.42 195 SER A O 1
#

Secondary structure (DSSP, 8-state):
--TTTTEEEEEEEEEEEE-GGGG---STT--EEEEEEEEE--SSEEEEEE-PPTT-TTSTT-EEEEEEETTEEEEEEE-SS-EEEEEEEEE--SSS-EEEEEEEETTEEEEEETT---EEEEPPSS-------SPEEES--TTHHHHTTTS-----SEEEEEEEEEE--TTPPPP----TTTS-SEEEEEEE---

Nearest PDB structures (foldseek):
  3sh4-assembly1_A  TM=1.005E+00  e=8.137E-42  Homo sapiens
  3sh5-assembly1_A  TM=9.782E-01  e=8.380E-32  Homo sapiens
  7zc9-assembly2_A  TM=8.984E-01  e=7.231E-17  Homo sapiens
  3pve-assembly2_B  TM=8.804E-01  e=4.160E-15  Mus musculus
  1pz7-assembly2_B  TM=8.503E-01  e=3.530E-15  Gallus gallus

Solvent-accessible surface area: 9093 Å² total; per-residue (Å²): 190,58,123,9,36,79,2,0,50,0,40,106,104,1,14,14,4,0,28,16,122,20,3,61,51,45,117,84,100,21,65,8,44,2,48,0,28,1,84,4,82,30,46,59,2,0,0,0,9,1,7,44,68,153,76,82,92,78,27,31,134,6,1,1,0,0,0,0,36,112,0,43,0,0,3,20,0,25,2,47,33,23,62,2,131,4,58,9,128,87,74,6,37,78,32,114,72,23,126,0,19,1,66,11,101,0,68,150,3,15,2,51,24,62,60,109,112,105,53,81,20,169,1,70,36,111,56,44,28,13,76,4,141,8,32,0,49,0,0,0,5,107,76,10,45,102,48,0,54,54,45,8,95,39,8,3,67,7,0,0,33,50,0,25,19,39,12,42,122,100,92,42,99,113,54,148,58,11,19,1,57,132,114,42,101,51,40,51,76,39,129,62,4,89,98

CATH classification: 2.60.120.200

Radius of gyration: 15.28 Å; Cα contacts (8 Å, |Δi|>4): 560; chains: 1; bounding box: 39×36×34 Å

Foldseek 3Di:
DDFQQFKKFFDPQKKFKFFLVLQDADDFQQKKKKKKKWFALDAFAFFKKFFAAPPPCVLPGWIWGWIHHRQWIWTWTDQPQFIKIWTDPDGDRPRDMKMKMWMAGFFKIWIDIRNDDIDIIGGDDDGGHRSTRYIMMGQHDPARCVSNVNPGGGGTGTMMGFIWIDRCDPPDDDTGRDRRPPGTPDMDRMDRDGD

GO terms:
  GO:0031594 neuromuscular junction (C, IC)
  GO:0050750 low-density lipoprotein particle receptor binding (F, TAS)
  GO:0005604 basement membrane (C, TAS)
  GO:0001540 amyloid-beta binding (F, IC)
  GO:0098797 plasma membrane protein complex (C, TAS)
  GO:0016525 negative regulation of angiogenesis (P, TAS)
  GO:0030154 cell differentiation (P, TAS)
  GO:0072359 circulatory system development (P, TAS)
  GO:0006629 lipid metabolic process (P, TAS)
  GO:0006954 inflammatory response (P, TAS)
  GO:0007420 brain development (P, TAS)
  GO:0005515 protein binding (F, IPI)
  GO:0043202 lysosomal lumen (C, TAS)
  GO:0005576 extracellular region (C, TAS)
  GO:0005796 Golgi lumen (C, TAS)
  GO:0005886 plasma membrane (C, TAS)
  GO:0005576 extracellular region (C, HDA)
  GO:0031012 extracellular matrix (C, HDA)
  GO:0140148 gel phase of basement membrane (C, TAS)
  GO:0001527 microfibril (C, TAS)

Sequence (195 aa):
DAPGQYGAYFHDDGFLAFPGHVFSRSLPEVPETIELEVRTSTASGLLLWQGVEVGEAGQGKDFISLGLQDGHLVFRYQLGSGEARLVSEDPINDGEWHRVTALREGRRGSIQVDGEELVSGRSPGPNVAVNAKGSVYIGGAPDVATLTGGRFSSGITGCVKNLVLHSARPGAPPPQPLDLQHRAQAGANTRPCPS

InterPro domains:
  IPR000034 Laminin IV [PF00052] (595-729)
  IPR000034 Laminin IV [PF00052] (990-1124)
  IPR000034 Laminin IV [PF00052] (1396-1528)
  IPR000034 Laminin IV [PS51115] (545-730)
  IPR000034 Laminin IV [PS51115] (948-1125)
  IPR000034 Laminin IV [PS51115] (1351-1529)
  IPR000034 Laminin IV [SM00281] (590-717)
  IPR000034 Laminin IV [SM00281] (985-1112)
  IPR000034 Laminin IV [SM00281] (1391-1516)
  IPR000082 SEA domain [PS50024] (80-191)
  IPR000082 SEA domain [SM00200] (80-194)
  IPR000742 EGF-like domain [PF00008] (3848-3879)
  IPR000742 EGF-like domain [PF00008] (4108-4138)
  IPR000742 EGF-like domain [PS00022] (3869-3880)
  IPR000742 EGF-like domain [PS00022] (3910-3921)
  IPR000742 EGF-like domain [PS00022] (4129-4140)
  IPR000742 EGF-like domain [PS00022] (4164-4175)
  IPR000742 EGF-like domain [PS01186] (3869-3880)
  IPR000742 EGF-like domain [PS01186] (4129-4140)
  IPR000742 EGF-like domain [PS01186] (4164-4175)

Organism: Homo sapiens (NCBI:txid9606)

B-factor: mean 16.55, std 8.8, range [5.12, 60.58]